Protein AF-U5D958-F1 (afdb_monomer_lite)

InterPro domains:
  IPR002483 PWI domain [PF01480] (138-206)

pLDDT: mean 71.8, std 17.92, range [29.59, 93.5]

Structure (mmCIF, N/CA/C/O backbone):
data_AF-U5D958-F1
#
_entry.id   AF-U5D958-F1
#
loop_
_atom_site.group_PDB
_atom_site.id
_atom_site.type_symbol
_atom_site.label_atom_id
_atom_site.label_alt_id
_atom_site.label_comp_id
_atom_site.label_asym_id
_atom_site.label_entity_id
_atom_site.label_seq_id
_atom_site.pdbx_PDB_ins_code
_atom_site.Cartn_x
_atom_site.Cartn_y
_atom_site.Cartn_z
_atom_site.occupancy
_atom_site.B_iso_or_equiv
_atom_site.auth_seq_id
_atom_site.auth_comp_id
_atom_site.auth_asym_id
_atom_site.auth_atom_id
_atom_site.pdbx_PDB_model_num
ATOM 1 N N . MET A 1 1 ? 22.089 -35.501 0.372 1.00 55.19 1 MET A N 1
ATOM 2 C CA . MET A 1 1 ? 21.732 -34.348 1.233 1.00 55.19 1 MET A CA 1
ATOM 3 C C . MET A 1 1 ? 22.463 -34.524 2.556 1.00 55.19 1 MET A C 1
ATOM 5 O O . MET A 1 1 ? 22.364 -35.609 3.114 1.00 55.19 1 MET A O 1
ATOM 9 N N . ARG A 1 2 ? 23.263 -33.552 3.017 1.00 60.12 2 ARG A N 1
ATOM 10 C CA . ARG A 1 2 ? 23.948 -33.667 4.319 1.00 60.12 2 ARG A CA 1
ATOM 11 C C . ARG A 1 2 ? 22.896 -33.524 5.425 1.00 60.12 2 ARG A C 1
ATOM 13 O O . ARG A 1 2 ? 22.215 -32.507 5.450 1.00 60.12 2 ARG A O 1
ATOM 20 N N . ARG A 1 3 ? 22.740 -34.529 6.294 1.00 68.50 3 ARG A N 1
ATOM 21 C CA . ARG A 1 3 ? 21.790 -34.518 7.426 1.00 68.50 3 ARG A CA 1
ATOM 22 C C . ARG A 1 3 ? 22.422 -33.911 8.681 1.00 68.50 3 ARG A C 1
ATOM 24 O O . ARG A 1 3 ? 22.132 -34.349 9.781 1.00 68.50 3 ARG A O 1
ATOM 31 N N . ASN A 1 4 ? 23.309 -32.933 8.528 1.00 78.31 4 ASN A N 1
ATOM 32 C CA . ASN A 1 4 ? 24.026 -32.347 9.655 1.00 78.31 4 ASN A CA 1
ATOM 33 C C . ASN A 1 4 ? 23.697 -30.865 9.730 1.00 78.31 4 ASN A C 1
ATOM 35 O O . ASN A 1 4 ? 23.718 -30.174 8.708 1.00 78.31 4 ASN A O 1
ATOM 39 N N . CYS A 1 5 ? 23.421 -30.380 10.938 1.00 69.50 5 CYS A N 1
ATOM 40 C CA . CYS A 1 5 ? 23.204 -28.963 11.181 1.00 69.50 5 CYS A CA 1
ATOM 41 C C . CYS A 1 5 ? 24.460 -28.171 10.768 1.00 69.50 5 CYS A C 1
ATOM 43 O O . CYS A 1 5 ? 25.550 -28.469 11.258 1.00 69.50 5 CYS A O 1
ATOM 45 N N . PRO A 1 6 ? 24.361 -27.150 9.900 1.00 66.62 6 PRO A N 1
ATOM 46 C CA . PRO A 1 6 ? 25.530 -26.378 9.478 1.00 66.62 6 PRO A CA 1
ATOM 47 C C . PRO A 1 6 ? 26.142 -25.542 10.614 1.00 66.62 6 PRO A C 1
ATOM 49 O O . PRO A 1 6 ? 27.291 -25.129 10.497 1.00 66.62 6 PRO A O 1
ATOM 52 N N . LEU A 1 7 ? 25.401 -25.315 11.705 1.00 71.56 7 LEU A N 1
ATOM 53 C CA . LEU A 1 7 ? 25.840 -24.509 12.846 1.00 71.56 7 LEU A CA 1
ATOM 54 C C . LEU A 1 7 ? 26.551 -25.346 13.918 1.00 71.56 7 LEU A C 1
ATOM 56 O O . LEU A 1 7 ? 27.634 -24.981 14.359 1.00 71.56 7 LEU A O 1
ATOM 60 N N . CYS A 1 8 ? 25.976 -26.485 14.316 1.00 79.62 8 CYS A N 1
ATOM 61 C CA . CYS A 1 8 ? 26.509 -27.314 15.408 1.00 79.62 8 CYS A CA 1
ATOM 62 C C . CYS A 1 8 ? 26.963 -28.716 14.977 1.00 79.62 8 CYS A C 1
ATOM 64 O O . CYS A 1 8 ? 27.416 -29.496 15.808 1.00 79.62 8 CYS A O 1
ATOM 66 N N . LYS A 1 9 ? 26.859 -29.047 13.683 1.00 74.50 9 LYS A N 1
ATOM 67 C CA . LYS A 1 9 ? 27.240 -30.338 13.075 1.00 74.50 9 LYS A CA 1
ATOM 68 C C . LYS A 1 9 ? 26.487 -31.566 13.598 1.00 74.50 9 LYS A C 1
ATOM 70 O O . LYS A 1 9 ? 26.783 -32.668 13.134 1.00 74.50 9 LYS A O 1
ATOM 75 N N . SER A 1 10 ? 25.508 -31.389 14.489 1.00 74.81 10 SER A N 1
ATOM 76 C CA . SER A 1 10 ? 24.675 -32.474 15.009 1.00 74.81 10 SER A CA 1
ATOM 77 C C . SER A 1 10 ? 23.867 -33.146 13.901 1.00 74.81 10 SER A C 1
ATOM 79 O O . SER A 1 10 ? 23.509 -32.516 12.899 1.00 74.81 10 SER A O 1
ATOM 81 N N . GLU A 1 11 ? 23.591 -34.436 14.082 1.00 73.56 11 GLU A N 1
ATOM 82 C CA . GLU A 1 11 ? 22.755 -35.201 13.165 1.00 73.56 11 GLU A CA 1
ATOM 83 C C . GLU A 1 11 ? 21.291 -34.770 13.275 1.00 73.56 11 GLU A C 1
ATOM 85 O O . GLU A 1 11 ? 20.683 -34.766 14.346 1.00 73.56 11 GLU A O 1
ATOM 90 N N . PHE A 1 12 ? 20.724 -34.416 12.132 1.00 77.06 12 PHE A N 1
ATOM 91 C CA . PHE A 1 12 ? 19.333 -34.060 11.957 1.00 77.06 12 PHE A CA 1
ATOM 92 C C . PHE A 1 12 ? 18.507 -35.339 11.789 1.00 77.06 12 PHE A C 1
ATOM 94 O O . PHE A 1 12 ? 18.609 -36.029 10.769 1.00 77.06 12 PHE A O 1
ATOM 101 N N . LYS A 1 13 ? 17.709 -35.666 12.810 1.00 71.44 13 LYS A N 1
ATOM 102 C CA . LYS A 1 13 ? 16.937 -36.917 12.889 1.00 71.44 13 LYS A CA 1
ATOM 103 C C . LYS A 1 13 ? 15.515 -36.804 12.329 1.00 71.44 13 LYS A C 1
ATOM 105 O O . LYS A 1 13 ? 14.946 -37.818 11.935 1.00 71.44 13 LYS A O 1
ATOM 110 N N . GLY A 1 14 ? 14.961 -35.599 12.239 1.00 76.25 14 GLY A N 1
ATOM 111 C CA . GLY A 1 14 ? 13.572 -35.372 11.843 1.00 76.25 14 GLY A CA 1
ATOM 112 C C . GLY A 1 14 ? 13.149 -33.918 12.029 1.00 76.25 14 GLY A C 1
ATOM 113 O O . GLY A 1 14 ? 13.968 -33.076 12.402 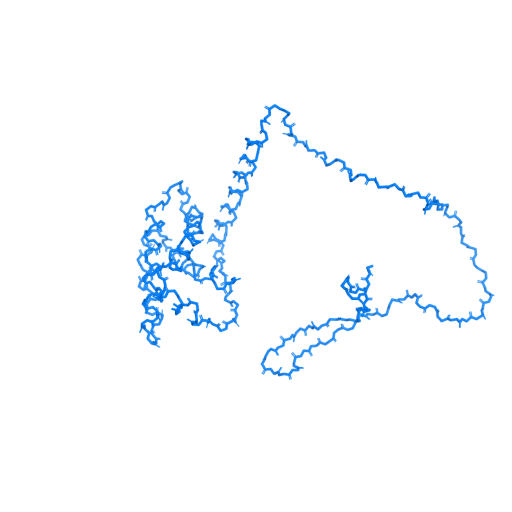1.00 76.25 14 GLY A O 1
ATOM 114 N N . TRP A 1 15 ? 11.877 -33.627 11.769 1.00 75.81 15 TRP A N 1
ATOM 115 C CA . TRP A 1 15 ? 11.271 -32.316 12.009 1.00 75.81 15 TRP A CA 1
ATOM 116 C C . TRP A 1 15 ? 9.934 -32.448 12.737 1.00 75.81 15 TRP A C 1
ATOM 118 O O . TRP A 1 15 ? 9.242 -33.459 12.633 1.00 75.81 15 TRP A O 1
ATOM 128 N N . PHE A 1 16 ? 9.547 -31.380 13.432 1.00 79.88 16 PHE A N 1
ATOM 129 C CA . PHE A 1 16 ? 8.204 -31.236 13.980 1.00 79.88 16 PHE A CA 1
ATOM 130 C C . PHE A 1 16 ? 7.273 -30.635 12.919 1.00 79.88 16 PHE A C 1
ATOM 132 O O . PHE A 1 16 ? 7.624 -29.657 12.256 1.00 79.88 16 PHE A O 1
ATOM 139 N N . CYS A 1 17 ? 6.085 -31.206 12.753 1.00 69.62 17 CYS A N 1
ATOM 140 C CA . CYS A 1 17 ? 5.039 -30.740 11.851 1.00 69.62 17 CYS A CA 1
ATOM 141 C C . CYS A 1 17 ? 3.695 -30.622 12.592 1.00 69.62 17 CYS A C 1
ATOM 143 O O . CYS A 1 17 ? 3.517 -31.142 13.692 1.00 69.62 17 CYS A O 1
ATOM 145 N N . ASN A 1 18 ? 2.734 -29.915 11.985 1.00 70.00 18 ASN A N 1
ATOM 146 C CA . ASN A 1 18 ? 1.365 -29.777 12.507 1.00 70.00 18 ASN A CA 1
ATOM 147 C C . ASN A 1 18 ? 1.304 -29.252 13.958 1.00 70.00 18 ASN A C 1
ATOM 149 O O . ASN A 1 18 ? 0.571 -29.779 14.789 1.00 70.00 18 ASN A O 1
ATOM 153 N N . ILE A 1 19 ? 2.111 -28.230 14.262 1.00 77.62 19 ILE A N 1
ATOM 154 C CA . ILE A 1 19 ? 2.175 -27.619 15.594 1.00 77.62 19 ILE A CA 1
ATOM 155 C C . ILE A 1 19 ? 0.894 -26.811 15.823 1.00 77.62 19 ILE A C 1
ATOM 157 O O . ILE A 1 19 ? 0.682 -25.777 15.186 1.00 77.62 19 ILE A O 1
ATOM 161 N N . ARG A 1 20 ? 0.046 -27.273 16.741 1.00 71.56 20 ARG A N 1
ATOM 162 C CA . ARG A 1 20 ? -1.158 -26.568 17.184 1.00 71.56 20 ARG A CA 1
ATOM 163 C C . ARG A 1 20 ? -0.865 -25.862 18.499 1.00 71.56 20 ARG A C 1
ATOM 165 O O . ARG A 1 20 ? -0.561 -26.474 19.513 1.00 71.56 20 ARG A O 1
ATOM 172 N N . THR A 1 21 ? -0.980 -24.542 18.493 1.00 63.44 21 THR A N 1
ATOM 173 C CA . THR A 1 21 ? -0.667 -23.686 19.650 1.00 63.44 21 THR A CA 1
ATOM 174 C C . THR A 1 21 ? -1.735 -23.706 20.746 1.00 63.44 21 THR A C 1
ATOM 176 O O . THR A 1 21 ? -1.539 -23.106 21.798 1.00 63.44 21 THR A O 1
ATOM 179 N N . SER A 1 22 ? -2.862 -24.389 20.528 1.00 64.31 22 SER A N 1
ATOM 180 C CA . SER A 1 22 ? -3.986 -24.457 21.467 1.00 64.31 22 SER A CA 1
ATOM 181 C C . SER A 1 22 ? -3.760 -25.409 22.647 1.00 64.31 22 SER A C 1
ATOM 183 O O . SER A 1 22 ? -4.460 -25.294 23.653 1.00 64.31 22 SER A O 1
ATOM 185 N N . ARG A 1 23 ? -2.791 -26.332 22.564 1.00 58.00 23 ARG A N 1
ATOM 186 C CA . ARG A 1 23 ? -2.365 -27.200 23.673 1.00 58.00 23 ARG A CA 1
ATOM 187 C C . ARG A 1 23 ? -0.848 -27.357 23.665 1.00 58.00 23 ARG A C 1
ATOM 189 O O . ARG A 1 23 ? -0.247 -27.612 22.626 1.00 58.00 23 ARG A O 1
ATOM 196 N N . VAL A 1 24 ? -0.225 -27.236 24.837 1.00 59.16 24 VAL A N 1
ATOM 197 C CA . VAL A 1 24 ? 1.208 -27.516 25.004 1.00 59.16 24 VAL A CA 1
ATOM 198 C C . VAL A 1 24 ? 1.452 -28.985 24.655 1.00 59.16 24 VAL A C 1
ATOM 200 O O . VAL A 1 24 ? 0.871 -29.869 25.278 1.00 59.16 24 VAL A O 1
ATOM 203 N N . GLY A 1 25 ? 2.286 -29.235 23.645 1.00 62.75 25 GLY A N 1
ATOM 204 C CA . GLY A 1 25 ? 2.630 -30.588 23.197 1.00 62.75 25 GLY A CA 1
ATOM 205 C C . GLY A 1 25 ? 1.804 -31.141 22.032 1.00 62.75 25 GLY A C 1
ATOM 206 O O . GLY A 1 25 ? 2.028 -32.284 21.651 1.00 62.75 25 GLY A O 1
ATOM 207 N N . ASP A 1 26 ? 0.889 -30.367 21.436 1.00 72.44 26 ASP A N 1
ATOM 208 C CA . ASP A 1 26 ? 0.154 -30.796 20.235 1.00 72.44 26 ASP A CA 1
ATOM 209 C C . ASP A 1 26 ? 0.995 -30.540 18.971 1.00 72.44 26 ASP A C 1
ATOM 211 O O . ASP A 1 26 ? 0.819 -29.561 18.243 1.00 72.44 26 ASP A O 1
ATOM 215 N N . TYR A 1 27 ? 1.994 -31.397 18.763 1.00 75.31 27 TYR A N 1
ATOM 216 C CA . TYR A 1 27 ? 2.827 -31.445 17.564 1.00 75.31 27 TYR A CA 1
ATOM 217 C C . TYR A 1 27 ? 3.000 -32.894 17.106 1.00 75.31 27 TYR A C 1
ATOM 219 O O . TYR A 1 27 ? 2.909 -33.834 17.896 1.00 75.31 27 TYR A O 1
ATOM 227 N N . ARG A 1 28 ? 3.272 -33.089 15.815 1.00 70.25 28 ARG A N 1
ATOM 228 C CA . ARG A 1 28 ? 3.700 -34.381 15.272 1.00 70.25 28 ARG A CA 1
ATOM 229 C C . ARG A 1 28 ? 5.192 -34.343 14.997 1.00 70.25 28 ARG A C 1
ATOM 231 O O . ARG A 1 28 ? 5.698 -33.352 14.484 1.00 70.25 28 ARG A O 1
ATOM 238 N N . GLU A 1 29 ? 5.892 -35.413 15.337 1.00 77.38 29 GLU A N 1
ATOM 239 C CA . GLU A 1 29 ? 7.302 -35.581 15.001 1.00 77.38 29 GLU A CA 1
ATOM 240 C C . GLU A 1 29 ? 7.421 -36.563 13.834 1.00 77.38 29 GLU A C 1
ATOM 242 O O . GLU A 1 29 ? 6.908 -37.681 13.892 1.00 77.38 29 GLU A O 1
ATOM 247 N N . GLU A 1 30 ? 8.067 -36.130 12.754 1.00 74.50 30 GLU A N 1
ATOM 248 C CA . GLU A 1 30 ? 8.366 -36.971 11.601 1.00 74.50 30 GLU A CA 1
ATOM 249 C C . GLU A 1 30 ? 9.865 -37.253 11.558 1.00 74.50 30 GLU A C 1
ATOM 251 O O . GLU A 1 30 ? 10.693 -36.359 11.353 1.00 74.50 30 GLU A O 1
ATOM 256 N N . PHE A 1 31 ? 10.215 -38.524 11.749 1.00 75.12 31 PHE A N 1
ATOM 257 C CA . PHE A 1 31 ? 11.592 -38.987 11.671 1.00 75.12 31 PHE A CA 1
ATOM 258 C C . PHE A 1 31 ? 11.988 -39.291 10.230 1.00 75.12 31 PHE A C 1
ATOM 260 O O . PHE A 1 31 ? 11.237 -39.875 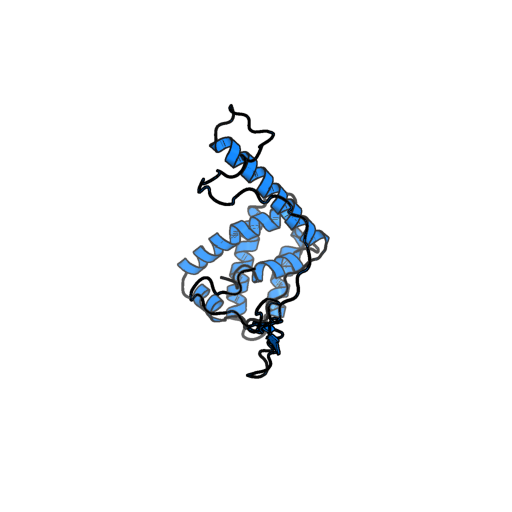9.446 1.00 75.12 31 PHE A O 1
ATOM 267 N N . LEU A 1 32 ? 13.221 -38.933 9.888 1.00 70.62 32 LEU A N 1
ATOM 268 C CA . LEU A 1 32 ? 13.811 -39.300 8.614 1.00 70.62 32 LEU A CA 1
ATOM 269 C C . LEU A 1 32 ? 14.057 -40.808 8.561 1.00 70.62 32 LEU A C 1
ATOM 271 O O . LEU A 1 32 ? 14.703 -41.368 9.445 1.00 70.62 32 LEU A O 1
ATOM 275 N N . LEU A 1 33 ? 13.650 -41.448 7.460 1.00 68.00 33 LEU A N 1
ATOM 276 C CA . LEU A 1 33 ? 14.014 -42.840 7.193 1.00 68.00 33 LEU A CA 1
ATOM 277 C C . LEU A 1 33 ? 15.543 -43.012 7.265 1.00 68.00 33 LEU A C 1
ATOM 279 O O . LEU A 1 33 ? 16.273 -42.159 6.728 1.00 68.00 33 LEU A O 1
ATOM 283 N N . PRO A 1 34 ? 16.053 -44.090 7.889 1.00 61.62 34 PRO A N 1
ATOM 284 C CA . PRO A 1 34 ? 17.481 -44.376 7.927 1.00 61.62 34 PRO A CA 1
ATOM 285 C C . PRO A 1 34 ? 18.074 -44.341 6.517 1.00 61.62 34 PRO A C 1
ATOM 287 O O . PRO A 1 34 ? 17.490 -44.864 5.565 1.00 61.62 34 PRO A O 1
ATOM 290 N N . LEU A 1 35 ? 19.231 -43.694 6.359 1.00 58.66 35 LEU A N 1
ATOM 291 C CA . LEU A 1 35 ? 19.995 -43.803 5.118 1.00 58.66 35 LEU A CA 1
ATOM 292 C C . LEU A 1 35 ? 20.380 -45.278 4.954 1.00 58.66 35 LEU A C 1
ATOM 294 O O . LEU A 1 35 ? 21.223 -45.775 5.697 1.00 58.66 35 LEU A O 1
ATOM 298 N N . LYS A 1 36 ? 19.764 -45.985 3.995 1.00 53.25 36 LYS A N 1
ATOM 299 C CA . LYS A 1 36 ? 20.250 -47.299 3.549 1.00 53.25 36 LYS A CA 1
ATOM 300 C C . LYS A 1 36 ? 21.713 -47.126 3.134 1.00 53.25 36 LYS A C 1
ATOM 302 O O . LYS A 1 36 ? 21.993 -46.492 2.119 1.00 53.25 36 LYS A O 1
ATOM 307 N N . GLY A 1 37 ? 22.629 -47.620 3.961 1.00 49.81 37 GLY A N 1
ATOM 308 C CA . GLY A 1 37 ? 24.065 -47.420 3.778 1.00 49.81 37 GLY A CA 1
ATOM 309 C C . GLY A 1 37 ? 24.929 -47.677 5.013 1.00 49.81 37 GLY A C 1
ATOM 310 O O . GLY A 1 37 ? 26.132 -47.855 4.848 1.00 49.81 37 GLY A O 1
ATOM 311 N N . ALA A 1 38 ? 24.359 -47.763 6.218 1.00 41.69 38 ALA A N 1
ATOM 312 C CA . ALA A 1 38 ? 25.072 -48.338 7.358 1.00 41.69 38 ALA A CA 1
ATOM 313 C C . ALA A 1 38 ? 25.088 -49.864 7.191 1.00 41.69 38 ALA A C 1
ATOM 315 O O . ALA A 1 38 ? 24.154 -50.553 7.588 1.00 41.69 38 ALA A O 1
ATOM 316 N N . LYS A 1 39 ? 26.103 -50.375 6.487 1.00 36.66 39 LYS A N 1
ATOM 317 C CA . LYS A 1 39 ? 26.377 -51.809 6.454 1.00 36.66 39 LYS A CA 1
ATOM 318 C C . LYS A 1 39 ? 26.896 -52.210 7.830 1.00 36.66 39 LYS A C 1
ATOM 320 O O . LYS A 1 39 ? 27.959 -51.752 8.242 1.00 36.66 39 LYS A O 1
ATOM 325 N N . GLU A 1 40 ? 26.119 -53.040 8.510 1.00 35.25 40 GLU A N 1
ATOM 326 C CA . GLU A 1 40 ? 26.610 -53.913 9.566 1.00 35.25 40 GLU A CA 1
ATOM 327 C C . GLU A 1 40 ? 27.791 -54.730 9.028 1.00 35.25 40 GLU A C 1
ATOM 329 O O . GLU A 1 40 ? 27.815 -55.149 7.866 1.00 35.25 40 GLU A O 1
ATOM 334 N N . HIS A 1 41 ? 28.805 -54.885 9.873 1.00 39.75 41 HIS A N 1
ATOM 335 C CA . HIS A 1 41 ? 29.894 -55.816 9.647 1.00 39.75 41 HIS A CA 1
ATOM 336 C C . HIS A 1 41 ? 29.320 -57.230 9.604 1.00 39.75 41 HIS A C 1
ATOM 338 O O . HIS A 1 41 ? 28.862 -57.720 10.631 1.00 39.75 41 HIS A O 1
ATOM 344 N N . ASP A 1 42 ? 29.403 -57.893 8.453 1.00 31.81 42 ASP A N 1
ATOM 345 C CA . ASP A 1 42 ? 29.328 -59.347 8.414 1.00 31.81 42 ASP A CA 1
ATOM 346 C C . ASP A 1 42 ? 30.274 -59.925 7.355 1.00 31.81 42 ASP A C 1
ATOM 348 O O . ASP A 1 42 ? 30.462 -59.376 6.262 1.00 31.81 42 ASP A O 1
ATOM 352 N N . HIS A 1 43 ? 30.953 -60.998 7.743 1.00 38.97 43 HIS A N 1
ATOM 353 C CA . HIS A 1 43 ? 31.983 -61.694 6.989 1.00 38.97 43 HIS A CA 1
ATOM 354 C C . HIS A 1 43 ? 31.324 -62.690 6.032 1.00 38.97 43 HIS A C 1
ATOM 356 O O . HIS A 1 43 ? 30.944 -63.785 6.426 1.00 38.97 43 HIS A O 1
ATOM 362 N N . GLY A 1 44 ? 31.211 -62.330 4.752 1.00 32.84 44 GLY A N 1
ATOM 363 C CA . GLY A 1 44 ? 30.578 -63.196 3.758 1.00 32.84 44 GLY A CA 1
ATOM 364 C C . GLY A 1 44 ? 31.136 -62.974 2.363 1.00 32.84 44 GLY A C 1
ATOM 365 O O . GLY A 1 44 ? 30.824 -61.999 1.686 1.00 32.84 44 GLY A O 1
ATOM 366 N N . HIS A 1 45 ? 31.992 -63.894 1.949 1.00 39.12 45 HIS A N 1
ATOM 367 C CA . HIS A 1 45 ? 32.749 -63.898 0.710 1.00 39.12 45 HIS A CA 1
ATOM 368 C C . HIS A 1 45 ? 31.861 -64.322 -0.473 1.00 39.12 45 HIS A C 1
ATOM 370 O O . HIS A 1 45 ? 31.769 -65.510 -0.747 1.00 39.12 45 HIS A O 1
ATOM 376 N N . HIS A 1 46 ? 31.244 -63.396 -1.220 1.00 34.88 46 HIS A N 1
ATOM 377 C CA . HIS A 1 46 ? 30.655 -63.730 -2.527 1.00 34.88 46 HIS A CA 1
ATOM 378 C C . HIS A 1 46 ? 30.910 -62.657 -3.593 1.00 34.88 46 HIS A C 1
ATOM 380 O O . HIS A 1 46 ? 30.428 -61.526 -3.548 1.00 34.88 46 HIS A O 1
ATOM 386 N N . GLN A 1 47 ? 31.714 -63.084 -4.560 1.00 35.34 47 GLN A N 1
ATOM 387 C CA . GLN A 1 47 ? 32.184 -62.406 -5.753 1.00 35.34 47 GLN A CA 1
ATOM 388 C C . GLN A 1 47 ? 31.042 -62.228 -6.762 1.00 35.34 47 GLN A C 1
ATOM 390 O O . GLN A 1 47 ? 30.484 -63.208 -7.242 1.00 35.34 47 GLN A O 1
ATOM 395 N N . TRP A 1 48 ? 30.744 -60.981 -7.128 1.00 29.59 48 TRP A N 1
ATOM 396 C CA . TRP A 1 48 ? 29.949 -60.662 -8.313 1.00 29.59 48 TRP A CA 1
ATOM 397 C C . TRP A 1 48 ? 30.687 -59.606 -9.129 1.00 29.59 48 TRP A C 1
ATOM 399 O O . TRP A 1 48 ? 30.914 -58.476 -8.694 1.00 29.59 48 TRP A O 1
ATOM 409 N N . VAL A 1 49 ? 31.115 -60.035 -10.312 1.00 39.03 49 VAL A N 1
ATOM 410 C CA . VAL A 1 49 ? 31.815 -59.246 -11.321 1.00 39.03 49 VAL A CA 1
ATOM 411 C C . VAL A 1 49 ? 30.939 -58.056 -11.711 1.00 39.03 49 VAL A C 1
ATOM 413 O O . VAL A 1 49 ? 29.855 -58.233 -12.256 1.00 39.03 49 VAL A O 1
ATOM 416 N N . THR A 1 50 ? 31.407 -56.836 -11.445 1.00 37.03 50 THR A N 1
ATOM 417 C CA . THR A 1 50 ? 30.790 -55.614 -11.975 1.00 37.03 50 THR A CA 1
ATOM 418 C C . THR A 1 50 ? 31.770 -54.962 -12.936 1.00 37.03 50 THR A C 1
ATOM 420 O O . THR A 1 50 ? 32.895 -54.633 -12.561 1.00 37.03 50 THR A O 1
ATOM 423 N N . MET A 1 51 ? 31.332 -54.808 -14.187 1.00 31.62 51 MET A N 1
ATOM 424 C CA . MET A 1 51 ? 32.072 -54.137 -15.250 1.00 31.62 51 MET A CA 1
ATOM 425 C C . MET A 1 51 ? 32.566 -52.759 -14.803 1.00 31.62 51 MET A C 1
ATOM 427 O O . MET A 1 51 ? 31.799 -51.900 -14.363 1.00 31.62 51 MET A O 1
ATOM 431 N N . VAL A 1 52 ? 33.871 -52.566 -14.960 1.00 35.28 52 VAL A N 1
ATOM 432 C CA . VAL A 1 52 ? 34.594 -51.324 -14.710 1.00 35.28 52 VAL A CA 1
ATOM 433 C C . VAL A 1 52 ? 34.091 -50.252 -15.676 1.00 35.28 52 VAL A C 1
ATOM 435 O O . VAL A 1 52 ? 34.489 -50.198 -16.836 1.00 35.28 52 VAL A O 1
ATOM 438 N N . ARG A 1 53 ? 33.228 -49.354 -15.195 1.00 36.38 53 ARG A N 1
ATOM 439 C CA . ARG A 1 53 ? 33.059 -48.038 -15.815 1.00 36.38 53 ARG A CA 1
ATOM 440 C C . ARG A 1 53 ? 34.163 -47.161 -15.241 1.00 36.38 53 ARG A C 1
ATOM 442 O O . ARG A 1 53 ? 34.113 -46.819 -14.062 1.00 36.38 53 ARG A O 1
ATOM 449 N N . ALA A 1 54 ? 35.178 -46.866 -16.050 1.00 40.41 54 ALA A N 1
ATOM 450 C CA . ALA A 1 54 ? 36.300 -46.019 -15.665 1.00 40.41 54 ALA A CA 1
ATOM 451 C C . ALA A 1 54 ? 35.790 -44.719 -15.015 1.00 40.41 54 ALA A C 1
ATOM 453 O O . ALA A 1 54 ? 35.169 -43.880 -15.670 1.00 40.41 54 ALA A O 1
ATOM 454 N N . GLN A 1 55 ? 36.020 -44.573 -13.710 1.00 40.28 55 GLN A N 1
ATOM 455 C CA . GLN A 1 55 ? 35.894 -43.291 -13.034 1.00 40.28 55 GLN A CA 1
ATOM 456 C C . GLN A 1 55 ? 37.134 -42.460 -13.381 1.00 40.28 55 GLN A C 1
ATOM 458 O O . GLN A 1 55 ? 38.248 -42.928 -13.138 1.00 40.28 55 GLN A O 1
ATOM 463 N N . PRO A 1 56 ? 36.998 -41.231 -13.904 1.00 38.44 56 PRO A N 1
ATOM 464 C CA . PRO A 1 56 ? 38.116 -40.310 -13.888 1.00 38.44 56 PRO A CA 1
ATOM 465 C C . PRO A 1 56 ? 38.361 -39.899 -12.434 1.00 38.44 56 PRO A C 1
ATOM 467 O O . PRO A 1 56 ? 37.449 -39.459 -11.731 1.00 38.44 56 PRO A O 1
ATOM 470 N N . ALA A 1 57 ? 39.601 -40.093 -11.992 1.00 38.41 57 ALA A N 1
ATOM 471 C CA . ALA A 1 57 ? 40.094 -39.766 -10.665 1.00 38.41 57 ALA A CA 1
ATOM 472 C C . ALA A 1 57 ? 39.648 -38.361 -10.225 1.00 38.41 57 ALA A C 1
ATOM 474 O O . ALA A 1 57 ? 40.030 -37.349 -10.814 1.00 38.41 57 ALA A O 1
ATOM 475 N N . PHE A 1 58 ? 38.855 -38.292 -9.154 1.00 40.91 58 PHE A N 1
ATOM 476 C CA . PHE A 1 58 ? 38.471 -37.041 -8.506 1.00 40.91 58 PHE A CA 1
ATOM 477 C C . PHE A 1 58 ? 39.613 -36.562 -7.604 1.00 40.91 58 PHE A C 1
ATOM 479 O O . PHE A 1 58 ? 39.502 -36.548 -6.387 1.00 40.91 58 PHE A O 1
ATOM 486 N N . ASN A 1 59 ? 40.741 -36.202 -8.209 1.00 49.16 59 ASN A N 1
ATOM 487 C CA . ASN A 1 59 ? 41.845 -35.530 -7.537 1.00 49.16 59 ASN A CA 1
ATOM 488 C C . ASN A 1 59 ? 42.332 -34.400 -8.432 1.00 49.16 59 ASN A C 1
ATOM 490 O O . ASN A 1 59 ? 43.305 -34.547 -9.161 1.00 49.16 59 ASN A O 1
ATOM 494 N N . GLN A 1 60 ? 41.637 -33.264 -8.376 1.00 42.84 60 GLN A N 1
ATOM 495 C CA . GLN A 1 60 ? 42.220 -31.976 -8.732 1.00 42.84 60 GLN A CA 1
ATOM 496 C C . GLN A 1 60 ? 41.385 -30.844 -8.136 1.00 42.84 60 GLN A C 1
ATOM 498 O O . GLN A 1 60 ? 40.280 -30.521 -8.574 1.00 42.84 60 GLN A O 1
ATOM 503 N N . ARG A 1 61 ? 41.948 -30.256 -7.080 1.00 51.91 61 ARG A N 1
ATOM 504 C CA . ARG A 1 61 ? 41.555 -28.973 -6.510 1.00 51.91 61 ARG A CA 1
ATOM 505 C C . ARG A 1 61 ? 41.757 -27.896 -7.575 1.00 51.91 61 ARG A C 1
ATOM 507 O O . ARG A 1 61 ? 42.841 -27.345 -7.693 1.00 51.91 61 ARG A O 1
ATOM 514 N N . HIS A 1 62 ? 40.710 -27.574 -8.320 1.00 44.12 62 HIS A N 1
ATOM 515 C CA . HIS A 1 62 ? 40.632 -26.312 -9.040 1.00 44.12 62 HIS A CA 1
ATOM 516 C C . HIS A 1 62 ? 39.276 -25.688 -8.754 1.00 44.12 62 HIS A C 1
ATOM 518 O O . HIS A 1 62 ? 38.233 -26.242 -9.105 1.00 44.12 62 HIS A O 1
ATOM 524 N N . SER A 1 63 ? 39.308 -24.528 -8.105 1.00 53.50 63 SER A N 1
ATOM 525 C CA . SER A 1 63 ? 38.217 -23.564 -8.070 1.00 53.50 63 SER A CA 1
ATOM 526 C C . SER A 1 63 ? 37.843 -23.228 -9.513 1.00 53.50 63 SER A C 1
ATOM 528 O O . SER A 1 63 ? 38.416 -22.324 -10.114 1.00 53.50 63 SER A O 1
ATOM 530 N N . ARG A 1 64 ? 36.936 -24.001 -10.118 1.00 54.38 64 ARG A N 1
ATOM 531 C CA . ARG A 1 64 ? 36.364 -23.644 -11.415 1.00 54.38 64 ARG A CA 1
ATOM 532 C C . ARG A 1 64 ? 35.489 -22.413 -11.174 1.00 54.38 64 ARG A C 1
ATOM 534 O O . ARG A 1 64 ? 34.519 -22.534 -10.421 1.00 54.38 64 ARG A O 1
ATOM 541 N N . PRO A 1 65 ? 35.797 -21.239 -11.755 1.00 61.00 65 PRO A N 1
ATOM 542 C CA . PRO A 1 65 ? 34.849 -20.140 -11.735 1.00 61.00 65 PRO A CA 1
ATOM 543 C C . PRO A 1 65 ? 33.556 -20.633 -12.385 1.00 61.00 65 PRO A C 1
ATOM 545 O O . PRO A 1 65 ? 33.588 -21.370 -13.376 1.00 61.00 65 PRO A O 1
ATOM 548 N N . LEU A 1 66 ? 32.421 -20.280 -11.779 1.00 61.06 66 LEU A N 1
ATOM 549 C CA . LEU A 1 66 ? 31.104 -20.614 -12.313 1.00 61.06 66 LEU A CA 1
ATOM 550 C C . LEU A 1 66 ? 31.059 -20.243 -13.803 1.00 61.06 66 LEU A C 1
ATOM 552 O O . LEU A 1 66 ? 31.589 -19.187 -14.168 1.00 61.06 66 LEU A O 1
ATOM 556 N N . PRO A 1 67 ? 30.455 -21.085 -14.663 1.00 60.66 67 PRO A N 1
ATOM 557 C CA . PRO A 1 67 ? 30.381 -20.806 -16.087 1.00 60.66 67 PRO A CA 1
ATOM 558 C C . PRO A 1 67 ? 29.804 -19.409 -16.277 1.00 60.66 67 PRO A C 1
ATOM 560 O O . PRO A 1 67 ? 28.739 -19.084 -15.745 1.00 60.66 67 PRO A O 1
ATOM 563 N N . TRP A 1 68 ? 30.564 -18.574 -16.984 1.00 55.84 68 TRP A N 1
ATOM 564 C CA . TRP A 1 68 ? 30.228 -17.181 -17.223 1.00 55.84 68 TRP A CA 1
ATOM 565 C C . TRP A 1 68 ? 28.802 -17.126 -17.762 1.00 55.84 68 TRP A C 1
ATOM 567 O O . TRP A 1 68 ? 28.507 -17.670 -18.831 1.00 55.84 68 TRP A O 1
ATOM 577 N N . ARG A 1 69 ? 27.893 -16.540 -16.975 1.00 58.34 69 ARG A N 1
ATOM 578 C CA . ARG A 1 69 ? 26.478 -16.446 -17.328 1.00 58.34 69 ARG A CA 1
ATOM 579 C C . ARG A 1 69 ? 26.411 -15.653 -18.632 1.00 58.34 69 ARG A C 1
ATOM 581 O O . ARG A 1 69 ? 26.637 -14.441 -18.628 1.00 58.34 69 ARG A O 1
ATOM 588 N N . ARG A 1 70 ? 26.165 -16.340 -19.753 1.00 51.91 70 ARG A N 1
ATOM 589 C CA . ARG A 1 70 ? 25.998 -15.699 -21.059 1.00 51.91 70 ARG A CA 1
ATOM 590 C C . ARG A 1 70 ? 24.849 -14.714 -20.924 1.00 51.91 70 ARG A C 1
ATOM 592 O O . ARG A 1 70 ? 23.715 -15.089 -20.647 1.00 51.91 70 ARG A O 1
ATOM 599 N N . SER A 1 71 ? 25.187 -13.441 -21.014 1.00 58.81 71 SER A N 1
ATOM 600 C CA . SER A 1 71 ? 24.245 -12.346 -20.888 1.00 58.81 71 SER A CA 1
ATOM 601 C C . SER A 1 71 ? 24.004 -11.809 -22.285 1.00 58.81 71 SER A C 1
ATOM 603 O O . SER A 1 71 ? 24.804 -11.062 -22.841 1.00 58.81 71 SER A O 1
ATOM 605 N N . PHE A 1 72 ? 22.915 -12.269 -22.885 1.00 49.78 72 PHE A N 1
ATOM 606 C CA . PHE A 1 72 ? 22.442 -11.749 -24.156 1.00 49.78 72 PHE A CA 1
ATOM 607 C C . PHE A 1 72 ? 21.876 -10.341 -23.899 1.00 49.78 72 PHE A C 1
ATOM 609 O O . PHE A 1 72 ? 21.055 -10.170 -23.003 1.00 49.78 72 PHE A O 1
ATOM 616 N N . GLY A 1 73 ? 22.389 -9.326 -24.606 1.00 53.75 73 GLY A N 1
ATOM 617 C CA . GLY A 1 73 ? 21.938 -7.929 -24.485 1.00 53.75 73 GLY A CA 1
ATOM 618 C C . GLY A 1 73 ? 22.827 -6.977 -23.668 1.00 53.75 73 GLY A C 1
ATOM 619 O O . GLY A 1 73 ? 22.475 -5.810 -23.514 1.00 53.75 73 GLY A O 1
ATOM 620 N N . ARG A 1 74 ? 23.998 -7.407 -23.166 1.00 54.75 74 ARG A N 1
ATOM 621 C CA . ARG A 1 74 ? 24.953 -6.486 -22.514 1.00 54.75 74 ARG A CA 1
ATOM 622 C C . ARG A 1 74 ? 25.669 -5.616 -23.543 1.00 54.75 74 ARG A C 1
ATOM 624 O O . ARG A 1 74 ? 26.756 -5.952 -24.008 1.00 54.75 74 ARG A O 1
ATOM 631 N N . SER A 1 75 ? 25.074 -4.471 -23.869 1.00 54.53 75 SER A N 1
ATOM 632 C CA . SER A 1 75 ? 25.788 -3.421 -24.591 1.00 54.53 75 SER A CA 1
ATOM 633 C C . SER A 1 75 ? 26.927 -2.888 -23.717 1.00 54.53 75 SER A C 1
ATOM 635 O O . SER A 1 75 ? 26.710 -2.395 -22.606 1.00 54.53 75 SER A O 1
ATOM 637 N N . ARG A 1 76 ? 28.157 -3.003 -24.228 1.00 61.44 76 ARG A N 1
ATOM 638 C CA . ARG A 1 76 ? 29.388 -2.488 -23.601 1.00 61.44 76 ARG A CA 1
ATOM 639 C C 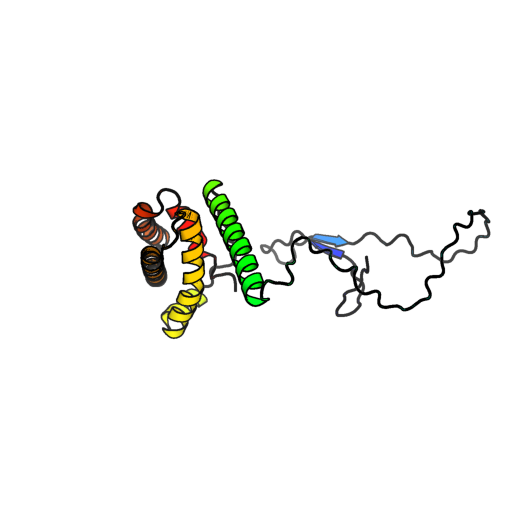. ARG A 1 76 ? 29.435 -0.955 -23.581 1.00 61.44 76 ARG A C 1
ATOM 641 O O . ARG A 1 76 ? 30.299 -0.388 -22.929 1.00 61.44 76 ARG A O 1
ATOM 648 N N . PHE A 1 77 ? 28.504 -0.322 -24.292 1.00 65.31 77 PHE A N 1
ATOM 649 C CA . PHE A 1 77 ? 28.441 1.115 -24.531 1.00 65.31 77 PHE A CA 1
ATOM 650 C C . PHE A 1 77 ? 27.456 1.846 -23.609 1.00 65.31 77 PHE A C 1
ATOM 652 O O . PHE A 1 77 ? 27.404 3.066 -23.643 1.00 65.31 77 PHE A O 1
ATOM 659 N N . VAL A 1 78 ? 26.682 1.125 -22.785 1.00 68.00 78 VAL A N 1
ATOM 660 C CA . VAL A 1 78 ? 25.767 1.742 -21.811 1.00 68.00 78 VAL A CA 1
ATOM 661 C C . VAL A 1 78 ? 26.479 1.862 -20.460 1.00 68.00 78 VAL A C 1
ATOM 663 O O . VAL A 1 78 ? 26.902 0.822 -19.926 1.00 68.00 78 VAL A O 1
ATOM 666 N N . PRO A 1 79 ? 26.596 3.079 -19.891 1.00 81.25 79 PRO A N 1
ATOM 667 C CA . PRO A 1 79 ? 27.132 3.299 -18.555 1.00 81.25 79 PRO A CA 1
ATOM 668 C C . PRO A 1 79 ? 26.479 2.371 -17.515 1.00 81.25 79 PRO A C 1
ATOM 670 O O . PRO A 1 79 ? 25.265 2.149 -17.564 1.00 81.25 79 PRO A O 1
ATOM 673 N N . PRO A 1 80 ? 27.237 1.835 -16.538 1.00 79.81 80 PRO A N 1
ATOM 674 C CA . PRO A 1 80 ? 26.688 0.948 -15.509 1.00 79.81 80 PRO A CA 1
ATOM 675 C C . PRO A 1 80 ? 25.464 1.520 -14.775 1.00 79.81 80 PRO A C 1
ATOM 677 O O . PRO A 1 80 ? 24.532 0.776 -14.478 1.00 79.81 80 PRO A O 1
ATOM 680 N N . ILE A 1 81 ? 25.438 2.837 -14.547 1.00 83.88 81 ILE A N 1
ATOM 681 C CA . ILE A 1 81 ? 24.346 3.530 -13.851 1.00 83.88 81 ILE A CA 1
ATOM 682 C C . ILE A 1 81 ? 23.039 3.546 -14.654 1.00 83.88 81 ILE A C 1
ATOM 684 O O . ILE A 1 81 ? 21.973 3.256 -14.116 1.00 83.88 81 ILE A O 1
ATOM 688 N N . GLU A 1 82 ? 23.110 3.795 -15.962 1.00 81.94 82 GLU A N 1
ATOM 689 C CA . GLU A 1 82 ? 21.939 3.769 -16.844 1.00 81.94 82 GLU A CA 1
ATOM 690 C C . GLU A 1 82 ? 21.385 2.354 -16.995 1.00 81.94 82 GLU A C 1
ATOM 692 O O . GLU A 1 82 ? 20.174 2.156 -17.084 1.00 81.94 82 GLU A O 1
ATOM 697 N N . ARG A 1 83 ? 22.266 1.350 -16.981 1.00 78.62 83 ARG A N 1
ATOM 698 C CA . ARG A 1 83 ? 21.858 -0.054 -16.988 1.00 78.62 83 ARG A CA 1
ATOM 699 C C . ARG A 1 83 ? 21.086 -0.411 -15.725 1.00 78.62 83 ARG A C 1
ATOM 701 O O . ARG A 1 83 ? 20.005 -0.979 -15.828 1.00 78.62 83 ARG A O 1
ATOM 708 N N . GLN A 1 84 ? 21.619 -0.052 -14.558 1.00 83.88 84 GLN A N 1
ATOM 709 C CA . GLN A 1 84 ? 20.950 -0.300 -13.285 1.00 83.88 84 GLN A CA 1
ATOM 710 C C . GLN A 1 84 ? 19.590 0.401 -13.231 1.00 83.88 84 GLN A C 1
ATOM 712 O O . GLN A 1 84 ? 18.619 -0.191 -12.768 1.00 83.88 84 GLN A O 1
ATOM 717 N N . ARG A 1 85 ? 19.502 1.626 -13.761 1.00 84.06 85 ARG A N 1
ATOM 718 C CA . ARG A 1 85 ? 18.240 2.360 -13.869 1.00 84.06 85 ARG A CA 1
ATOM 719 C C . ARG A 1 85 ? 17.222 1.623 -14.743 1.00 84.06 85 ARG A C 1
ATOM 721 O O . ARG A 1 85 ? 16.114 1.382 -14.282 1.00 84.06 85 ARG A O 1
ATOM 728 N N . ARG A 1 86 ? 17.602 1.194 -15.951 1.00 83.19 86 ARG A N 1
ATOM 729 C CA . ARG A 1 86 ? 16.709 0.431 -16.846 1.00 83.19 86 ARG A CA 1
ATOM 730 C C . ARG A 1 86 ? 16.264 -0.894 -16.232 1.00 83.19 86 ARG A C 1
ATOM 732 O O . ARG A 1 86 ? 15.103 -1.268 -16.338 1.00 83.19 86 ARG A O 1
ATOM 739 N N . GLU A 1 87 ? 17.178 -1.616 -15.589 1.00 86.94 87 GLU A N 1
ATOM 740 C CA . GLU A 1 87 ? 16.843 -2.861 -14.892 1.00 86.94 87 GLU A CA 1
ATOM 741 C C . GLU A 1 87 ? 15.860 -2.602 -13.741 1.00 86.94 87 GLU A C 1
ATOM 743 O O . GLU A 1 87 ? 14.890 -3.345 -13.591 1.00 86.94 87 GLU A O 1
ATOM 748 N N . ALA A 1 88 ? 16.060 -1.525 -12.975 1.00 87.25 88 ALA A N 1
ATOM 749 C CA . ALA A 1 88 ? 15.145 -1.114 -11.915 1.00 87.25 88 ALA A CA 1
ATOM 750 C C . ALA A 1 88 ? 13.762 -0.722 -12.459 1.00 87.25 88 ALA A C 1
ATOM 752 O O . ALA A 1 88 ? 12.761 -1.142 -11.886 1.00 87.25 88 ALA A O 1
ATOM 753 N N . GLU A 1 89 ? 13.697 0.006 -13.576 1.00 88.38 89 GLU A N 1
ATOM 754 C CA . GLU A 1 89 ? 12.445 0.376 -14.254 1.00 88.38 89 GLU A CA 1
ATOM 755 C C . GLU A 1 89 ? 11.667 -0.872 -14.705 1.00 88.38 89 GLU A C 1
ATOM 757 O O . GLU A 1 89 ? 10.488 -1.013 -14.387 1.00 88.38 89 GLU A O 1
ATOM 762 N N . VAL A 1 90 ? 12.337 -1.843 -15.338 1.00 89.44 90 VAL A N 1
ATOM 763 C CA . VAL A 1 90 ? 11.712 -3.114 -15.761 1.00 89.44 90 VAL A CA 1
ATOM 764 C C . VAL A 1 90 ? 11.203 -3.925 -14.565 1.00 89.44 90 VAL A C 1
ATOM 766 O O . VAL A 1 90 ? 10.143 -4.557 -14.630 1.00 89.44 90 VAL A O 1
ATOM 769 N N . ILE A 1 91 ? 11.955 -3.943 -13.460 1.00 89.25 91 ILE A N 1
ATOM 770 C CA . ILE A 1 91 ? 11.528 -4.613 -12.228 1.00 89.25 91 ILE A CA 1
ATOM 771 C C . ILE A 1 91 ? 10.316 -3.892 -11.629 1.00 89.25 91 ILE A C 1
ATOM 773 O O . ILE A 1 91 ? 9.349 -4.563 -11.273 1.00 89.25 91 ILE A O 1
ATOM 777 N N . ALA A 1 92 ? 10.340 -2.560 -11.550 1.00 88.38 92 ALA A N 1
ATOM 778 C CA . ALA A 1 92 ? 9.244 -1.756 -11.017 1.00 88.38 92 ALA A CA 1
ATOM 779 C C . ALA A 1 92 ? 7.954 -1.971 -11.818 1.00 88.38 92 ALA A C 1
ATOM 781 O O . ALA A 1 92 ? 6.916 -2.283 -11.237 1.00 88.38 92 ALA A O 1
ATOM 782 N N . GLU A 1 93 ? 8.036 -1.940 -13.148 1.00 90.38 93 GLU A N 1
ATOM 783 C CA . GLU A 1 93 ? 6.904 -2.209 -14.036 1.00 90.38 93 GLU A CA 1
ATOM 784 C C . GLU A 1 93 ? 6.342 -3.625 -13.830 1.00 90.38 93 GLU A C 1
ATOM 786 O O . GLU A 1 93 ? 5.130 -3.834 -13.751 1.00 90.38 93 GLU A O 1
ATOM 791 N N . ARG A 1 94 ? 7.219 -4.628 -13.685 1.00 92.50 94 ARG A N 1
ATOM 792 C CA . ARG A 1 94 ? 6.793 -6.004 -13.398 1.00 92.50 94 ARG A CA 1
ATOM 793 C C . ARG A 1 94 ? 6.098 -6.110 -12.041 1.00 92.50 94 ARG A C 1
ATOM 795 O O . ARG A 1 94 ? 5.114 -6.841 -11.934 1.00 92.50 94 ARG A O 1
ATOM 802 N N . VAL A 1 95 ? 6.601 -5.413 -11.024 1.00 91.44 95 VAL A N 1
ATOM 803 C CA . VAL A 1 95 ? 5.986 -5.370 -9.693 1.00 91.44 95 VAL A CA 1
ATOM 804 C C . VAL A 1 95 ? 4.606 -4.722 -9.766 1.00 91.44 95 VAL A C 1
ATOM 806 O O . VAL A 1 95 ? 3.664 -5.301 -9.231 1.00 91.44 95 VAL A O 1
ATOM 809 N N . LEU A 1 96 ? 4.463 -3.588 -10.457 1.00 91.25 96 LEU A N 1
ATOM 810 C CA . LEU A 1 96 ? 3.174 -2.916 -10.648 1.00 91.25 96 LEU A CA 1
ATOM 811 C C . LEU A 1 96 ? 2.170 -3.819 -11.367 1.00 91.25 96 LEU A C 1
ATOM 813 O O . LEU A 1 96 ? 1.063 -4.015 -10.876 1.00 91.25 96 LEU A O 1
ATOM 817 N N . ARG A 1 97 ? 2.583 -4.465 -12.464 1.00 93.19 97 ARG A N 1
ATOM 818 C CA . ARG A 1 97 ? 1.740 -5.423 -13.199 1.00 93.19 97 ARG A CA 1
ATOM 819 C C . ARG A 1 97 ? 1.295 -6.591 -12.319 1.00 93.19 97 ARG A C 1
ATOM 821 O O . ARG A 1 97 ? 0.137 -6.999 -12.355 1.00 93.19 97 ARG A O 1
ATOM 828 N N . TRP A 1 98 ? 2.208 -7.141 -11.520 1.00 93.44 98 TRP A N 1
ATOM 829 C CA . TRP A 1 98 ? 1.866 -8.209 -10.586 1.00 93.44 98 TRP A CA 1
ATOM 830 C C . TRP A 1 98 ? 0.885 -7.726 -9.512 1.00 93.44 98 TRP A C 1
ATOM 832 O O . TRP A 1 98 ? -0.092 -8.420 -9.239 1.00 93.44 98 TRP A O 1
ATOM 842 N N . ARG A 1 99 ? 1.087 -6.527 -8.952 1.00 91.88 99 ARG A N 1
ATOM 843 C CA . ARG A 1 99 ? 0.163 -5.921 -7.984 1.00 91.88 99 ARG A CA 1
ATOM 844 C C . ARG A 1 99 ? -1.221 -5.681 -8.580 1.00 91.88 99 ARG A C 1
ATOM 846 O O . ARG A 1 99 ? -2.196 -6.089 -7.960 1.00 91.88 99 ARG A O 1
ATOM 853 N N . ALA A 1 100 ? -1.318 -5.141 -9.792 1.00 91.94 100 ALA A N 1
ATOM 854 C CA . ALA A 1 100 ? -2.592 -4.974 -10.493 1.00 91.94 100 ALA A CA 1
ATOM 855 C C . ALA A 1 100 ? -3.356 -6.309 -10.600 1.00 91.94 100 ALA A C 1
ATOM 857 O O . ALA A 1 100 ? -4.536 -6.381 -10.257 1.00 91.94 100 ALA A O 1
ATOM 858 N N . SER A 1 101 ? -2.648 -7.402 -10.923 1.00 93.50 101 SER A N 1
ATOM 859 C CA . SER A 1 101 ? -3.254 -8.739 -11.012 1.00 93.50 101 SER A CA 1
ATOM 860 C C . SER A 1 101 ? -3.833 -9.263 -9.687 1.00 93.50 101 SER A C 1
ATOM 862 O O . SER A 1 101 ? -4.738 -10.095 -9.701 1.00 93.50 101 SER A O 1
ATOM 864 N N . ILE A 1 102 ? -3.342 -8.795 -8.532 1.00 90.75 102 ILE A N 1
ATOM 865 C CA . ILE A 1 102 ? -3.890 -9.155 -7.211 1.00 90.75 102 ILE A CA 1
ATOM 866 C C . ILE A 1 102 ? -5.280 -8.541 -7.045 1.00 90.75 102 ILE A C 1
ATOM 868 O O . ILE A 1 102 ? -6.213 -9.258 -6.678 1.00 90.75 102 ILE A O 1
ATOM 872 N N . TYR A 1 103 ? -5.424 -7.252 -7.367 1.00 90.56 103 TYR A N 1
ATOM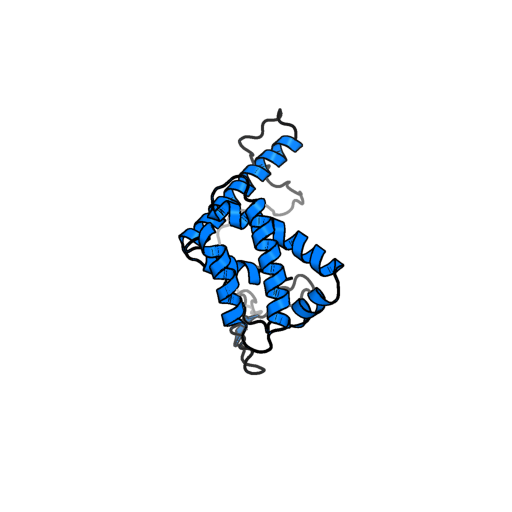 873 C CA . TYR A 1 103 ? -6.701 -6.541 -7.282 1.00 90.56 103 TYR A CA 1
ATOM 874 C C . TYR A 1 103 ? -7.711 -7.056 -8.310 1.00 90.56 103 TYR A C 1
ATOM 876 O O . TYR A 1 103 ? -8.876 -7.238 -7.972 1.00 90.56 103 TYR A O 1
ATOM 884 N N . GLU A 1 104 ? -7.270 -7.360 -9.534 1.00 91.12 104 GLU A N 1
ATOM 885 C CA . GLU A 1 104 ? -8.120 -7.968 -10.570 1.00 91.12 104 GLU A CA 1
ATOM 886 C C . GLU A 1 104 ? -8.662 -9.337 -10.150 1.00 91.12 104 GLU A C 1
ATOM 888 O O . GLU A 1 104 ? -9.826 -9.652 -10.377 1.00 91.12 104 GLU A O 1
ATOM 893 N N . ARG A 1 105 ? -7.826 -10.155 -9.501 1.00 90.88 105 ARG A N 1
ATOM 894 C CA . ARG A 1 105 ? -8.206 -11.493 -9.024 1.00 90.88 105 ARG A CA 1
ATOM 895 C C . ARG A 1 105 ? -8.924 -11.476 -7.677 1.00 90.88 105 ARG A C 1
ATOM 897 O O . ARG A 1 105 ? -9.280 -12.539 -7.173 1.00 90.88 105 ARG A O 1
ATOM 904 N N . GLY A 1 106 ? -9.088 -10.305 -7.068 1.00 87.44 106 GLY A N 1
ATOM 905 C CA . GLY A 1 106 ? -9.728 -10.156 -5.770 1.00 87.44 106 GLY A CA 1
ATOM 906 C C . GLY A 1 106 ? -8.981 -10.837 -4.615 1.00 87.44 106 GLY A C 1
ATOM 907 O O . GLY A 1 106 ? -9.602 -11.233 -3.627 1.00 87.44 106 GLY A O 1
ATOM 908 N N . LEU A 1 107 ? -7.663 -11.009 -4.733 1.00 86.56 107 LEU A N 1
ATOM 909 C CA . LEU A 1 107 ? -6.853 -11.683 -3.720 1.00 86.56 107 LEU A CA 1
ATOM 910 C C . LEU A 1 107 ? -6.626 -10.756 -2.520 1.00 86.56 107 LEU A C 1
ATOM 912 O O . LEU A 1 107 ? -6.286 -9.590 -2.688 1.00 86.56 107 LEU A O 1
ATOM 916 N N . ARG A 1 108 ? -6.791 -11.287 -1.304 1.00 84.44 108 ARG A N 1
ATOM 917 C CA . ARG A 1 108 ? -6.604 -10.547 -0.046 1.00 84.44 108 ARG A CA 1
ATOM 918 C C . ARG A 1 108 ? -5.558 -11.225 0.828 1.00 84.44 108 ARG A C 1
ATOM 920 O O . ARG A 1 108 ? -5.513 -12.453 0.909 1.00 84.44 108 ARG A O 1
ATOM 927 N N . ALA A 1 109 ? -4.764 -10.428 1.526 1.00 77.88 109 ALA A N 1
ATOM 928 C CA . ALA A 1 109 ? -3.856 -10.868 2.561 1.00 77.88 109 ALA A CA 1
ATOM 929 C C . ALA A 1 109 ? -4.651 -11.548 3.673 1.00 77.88 109 ALA A C 1
ATOM 931 O O . ALA A 1 109 ? -5.630 -11.011 4.203 1.00 77.88 109 ALA A O 1
ATOM 932 N N . VAL A 1 110 ? -4.213 -12.749 4.032 1.00 76.31 110 VAL A N 1
ATOM 933 C CA . VAL A 1 110 ? -4.752 -13.460 5.184 1.00 76.31 110 VAL A CA 1
ATOM 934 C C . VAL A 1 110 ? -4.106 -12.853 6.431 1.00 76.31 110 VAL A C 1
ATOM 936 O O . VAL A 1 110 ? -2.875 -12.817 6.507 1.00 76.31 110 VAL A O 1
ATOM 939 N N . PRO A 1 111 ? -4.896 -12.379 7.411 1.00 64.81 111 PRO A N 1
ATOM 940 C CA . PRO A 1 111 ? -4.351 -12.002 8.703 1.00 64.81 111 PRO A CA 1
ATOM 941 C C . PRO A 1 111 ? -3.647 -13.229 9.287 1.00 64.81 111 PRO A C 1
ATOM 943 O O . PRO A 1 111 ? -4.301 -14.234 9.567 1.00 64.81 111 PRO A O 1
ATOM 946 N N . LEU A 1 112 ? -2.329 -13.181 9.478 1.00 59.22 112 LEU A N 1
ATOM 947 C CA . LEU A 1 112 ? -1.693 -14.166 10.340 1.00 59.22 112 LEU A CA 1
ATOM 948 C C . LEU A 1 112 ? -2.228 -13.891 11.746 1.00 59.22 112 LEU A C 1
ATOM 950 O O . LEU A 1 112 ? -2.235 -12.742 12.191 1.00 59.22 112 LEU A O 1
ATOM 954 N N . CYS A 1 113 ? -2.745 -14.927 12.409 1.00 47.84 113 CYS A N 1
ATOM 955 C CA . CYS A 1 113 ? -3.329 -14.856 13.747 1.00 47.84 113 CYS A CA 1
ATOM 956 C C . CYS A 1 113 ? -2.253 -14.579 14.809 1.00 47.84 113 CYS A C 1
ATOM 958 O O . CYS A 1 113 ? -2.010 -15.393 15.695 1.00 47.84 113 CYS A O 1
ATOM 960 N N . PHE A 1 114 ? -1.585 -13.436 14.720 1.00 51.56 114 PHE A N 1
ATOM 961 C CA . PHE A 1 114 ? -0.853 -12.864 15.831 1.00 51.56 114 PHE A CA 1
ATOM 962 C C . PHE A 1 114 ? -1.827 -11.974 16.597 1.00 51.56 114 PHE A C 1
ATOM 964 O O . PHE A 1 114 ? -2.597 -11.243 15.963 1.00 51.56 114 PHE A O 1
ATOM 971 N N . PRO A 1 115 ? -1.833 -12.012 17.940 1.00 49.12 115 PRO A N 1
ATOM 972 C CA . PRO A 1 115 ? -2.543 -10.995 18.693 1.00 49.12 115 PRO A CA 1
ATOM 973 C C . PRO A 1 115 ? -2.017 -9.643 18.208 1.00 49.12 115 PRO A C 1
ATOM 975 O O . PRO A 1 115 ? -0.809 -9.394 18.273 1.00 49.12 115 PRO A O 1
ATOM 978 N N . SER A 1 116 ? -2.918 -8.823 17.649 1.00 51.97 116 SER A N 1
ATOM 979 C CA . SER A 1 116 ? -2.650 -7.419 17.337 1.00 51.97 116 SER A CA 1
ATOM 980 C C . SER A 1 116 ? -1.882 -6.860 18.521 1.00 51.97 116 SER A C 1
ATOM 982 O O . SER A 1 116 ? -2.364 -6.964 19.646 1.00 51.97 116 SER A O 1
ATOM 984 N N . LYS A 1 117 ? -0.648 -6.400 18.314 1.00 53.31 117 LYS A N 1
ATOM 985 C CA . LYS A 1 117 ? 0.141 -5.828 19.401 1.00 53.31 117 LYS A CA 1
ATOM 986 C C . LYS A 1 117 ? -0.389 -4.408 19.616 1.00 53.31 117 LYS A C 1
ATOM 988 O O . LYS A 1 117 ? 0.017 -3.527 18.854 1.00 53.31 117 LYS A O 1
ATOM 993 N N . PRO A 1 118 ? -1.226 -4.137 20.641 1.00 54.53 118 PRO A N 1
ATOM 994 C CA . PRO A 1 118 ? -1.663 -2.771 20.941 1.00 54.53 118 PRO A CA 1
ATOM 995 C C . PRO A 1 118 ? -0.466 -1.847 21.202 1.00 54.53 118 PRO A C 1
ATOM 997 O O . PRO A 1 118 ? -0.554 -0.644 20.999 1.00 54.53 118 PRO A O 1
ATOM 1000 N N . SER A 1 119 ? 0.693 -2.410 21.561 1.00 54.28 119 SER A N 1
ATOM 1001 C CA . SER A 1 119 ? 1.928 -1.670 21.803 1.00 54.28 119 SER A CA 1
ATOM 1002 C C . SER A 1 119 ? 2.486 -0.934 20.581 1.00 54.28 119 SER A C 1
ATOM 1004 O O . SER A 1 119 ? 3.152 0.078 20.768 1.00 54.28 119 SER A O 1
ATOM 1006 N N . LEU A 1 120 ? 2.235 -1.387 19.344 1.00 57.56 120 LEU A N 1
ATOM 1007 C CA . LEU A 1 120 ? 2.672 -0.656 18.143 1.00 57.56 120 LEU A CA 1
ATOM 1008 C C . LEU A 1 120 ? 1.801 0.582 17.902 1.00 57.56 120 LEU A C 1
ATOM 1010 O O . LEU A 1 120 ? 2.321 1.655 17.607 1.00 57.56 120 LEU A O 1
ATOM 1014 N N . GLN A 1 121 ? 0.488 0.439 18.091 1.00 60.31 121 GLN A N 1
ATOM 1015 C CA . GLN A 1 121 ? -0.466 1.541 17.978 1.00 60.31 121 GLN A CA 1
ATOM 1016 C C . GLN A 1 121 ? -0.276 2.548 19.129 1.00 60.31 121 GLN A C 1
ATOM 1018 O O . GLN A 1 121 ? -0.288 3.752 18.909 1.00 60.31 121 GLN A O 1
ATOM 1023 N N . GLN A 1 122 ? 0.009 2.076 20.343 1.00 59.91 122 GLN A N 1
ATOM 1024 C CA . GLN A 1 122 ? 0.241 2.937 21.505 1.00 59.91 122 GLN A CA 1
ATOM 1025 C C . GLN A 1 122 ? 1.546 3.749 21.385 1.00 59.91 122 GLN A C 1
ATOM 1027 O O . GLN A 1 122 ? 1.542 4.957 21.604 1.00 59.91 122 GLN A O 1
ATOM 1032 N N . LYS A 1 123 ? 2.644 3.128 20.922 1.00 59.69 123 LYS A N 1
ATOM 1033 C CA . LYS A 1 123 ? 3.932 3.813 20.679 1.00 59.69 123 LYS A CA 1
ATOM 1034 C C . LYS A 1 123 ? 3.865 4.891 19.588 1.00 59.69 123 LYS A C 1
ATOM 1036 O O . LYS A 1 123 ? 4.612 5.867 19.639 1.00 59.69 123 LYS A O 1
ATOM 1041 N N . LEU A 1 124 ? 2.969 4.719 18.616 1.00 61.62 124 LEU A N 1
ATOM 1042 C CA . LEU A 1 124 ? 2.708 5.682 17.543 1.00 61.62 124 LEU A CA 1
ATOM 1043 C C . LEU A 1 124 ? 2.133 7.010 18.059 1.00 61.62 124 LEU A C 1
ATOM 1045 O O . LEU A 1 124 ? 2.429 8.055 17.481 1.00 61.62 124 LEU A O 1
ATOM 1049 N N . LEU A 1 125 ? 1.333 6.974 19.129 1.00 60.00 125 LEU A N 1
ATOM 1050 C CA . LEU A 1 125 ? 0.677 8.157 19.695 1.00 60.00 125 LEU A CA 1
ATOM 1051 C C . LEU A 1 125 ? 1.618 8.973 20.595 1.00 60.00 125 LEU A C 1
ATOM 1053 O O . LEU A 1 125 ? 1.504 10.192 20.675 1.00 60.00 125 LEU A O 1
ATOM 1057 N N . GLU A 1 126 ? 2.556 8.303 21.264 1.00 64.69 126 GLU A N 1
ATOM 1058 C CA . GLU A 1 126 ? 3.446 8.921 22.255 1.00 64.69 126 GLU A CA 1
ATOM 1059 C C . GLU A 1 126 ? 4.635 9.664 21.624 1.00 64.69 126 GLU A C 1
ATOM 1061 O O . GLU A 1 126 ? 5.297 10.454 22.296 1.00 64.69 126 GLU A O 1
ATOM 1066 N N . ASN A 1 127 ? 4.937 9.427 20.341 1.00 71.38 127 ASN A N 1
ATOM 1067 C CA . ASN A 1 127 ? 6.143 9.960 19.712 1.00 71.38 127 ASN A CA 1
ATOM 1068 C C . ASN A 1 127 ? 5.913 10.426 18.264 1.00 71.38 127 ASN A C 1
ATOM 1070 O O . ASN A 1 127 ? 5.889 9.619 17.331 1.00 71.38 127 ASN A O 1
ATOM 1074 N N . ASN A 1 128 ? 5.871 11.749 18.065 1.00 74.81 128 ASN A N 1
ATOM 1075 C CA . ASN A 1 128 ? 5.790 12.386 16.741 1.00 74.81 128 ASN A CA 1
ATOM 1076 C C . ASN A 1 128 ? 6.882 11.891 15.774 1.00 74.81 128 ASN A C 1
ATOM 1078 O O . ASN A 1 128 ? 6.626 11.703 14.587 1.00 74.81 128 ASN A O 1
ATOM 1082 N N . GLY A 1 129 ? 8.081 11.580 16.275 1.00 77.88 129 GLY A N 1
ATOM 1083 C CA . GLY A 1 129 ? 9.157 11.021 15.457 1.00 77.88 129 GLY A CA 1
ATOM 1084 C C . GLY A 1 129 ? 8.885 9.591 14.975 1.00 77.88 129 GLY A C 1
ATOM 1085 O O . GLY A 1 129 ? 9.327 9.215 13.892 1.00 77.88 129 GLY A O 1
ATOM 1086 N N . GLN A 1 130 ? 8.143 8.777 15.735 1.00 73.75 130 GLN A N 1
ATOM 1087 C CA . GLN A 1 130 ? 7.718 7.447 15.275 1.00 73.75 130 GLN A CA 1
ATOM 1088 C C . GLN A 1 130 ? 6.579 7.541 14.262 1.00 73.75 130 GLN A C 1
ATOM 1090 O O . GLN A 1 130 ? 6.592 6.805 13.274 1.00 73.75 130 GLN A O 1
ATOM 1095 N N . LYS A 1 131 ? 5.658 8.490 14.469 1.00 75.81 131 LYS A N 1
ATOM 1096 C CA . LYS A 1 131 ? 4.581 8.828 13.534 1.00 75.81 131 LYS A CA 1
ATOM 1097 C C . LYS A 1 131 ? 5.135 9.146 12.142 1.00 75.81 131 LYS A C 1
ATOM 1099 O O . LYS A 1 131 ? 4.765 8.497 11.166 1.00 75.81 131 LYS A O 1
ATOM 1104 N N . GLU A 1 132 ? 6.105 10.056 12.066 1.00 82.25 132 GLU A N 1
ATOM 1105 C CA . GLU A 1 132 ? 6.762 10.419 10.806 1.00 82.25 132 GLU A CA 1
ATOM 1106 C C . GLU A 1 132 ? 7.544 9.258 10.180 1.00 82.25 132 GLU A C 1
ATOM 1108 O O . GLU A 1 132 ? 7.509 9.070 8.965 1.00 82.25 132 GLU A O 1
ATOM 1113 N N . ARG A 1 133 ? 8.247 8.449 10.984 1.00 81.94 133 ARG A N 1
ATOM 1114 C CA . ARG A 1 133 ? 8.994 7.282 10.477 1.00 81.94 133 ARG A CA 1
ATOM 1115 C C . ARG A 1 133 ? 8.076 6.257 9.830 1.00 81.94 133 ARG A C 1
ATOM 1117 O O . ARG A 1 133 ? 8.399 5.728 8.768 1.00 81.94 133 ARG A O 1
ATOM 1124 N N . ILE A 1 134 ? 6.948 5.975 10.472 1.00 80.06 134 ILE A N 1
ATOM 1125 C CA . ILE A 1 134 ? 5.971 5.021 9.962 1.00 80.06 134 ILE A CA 1
ATOM 1126 C C . ILE A 1 134 ? 5.285 5.599 8.723 1.00 80.06 134 ILE A C 1
ATOM 1128 O O . ILE A 1 134 ? 5.194 4.899 7.720 1.00 80.06 134 ILE A O 1
ATOM 1132 N N . GLN A 1 135 ? 4.927 6.884 8.721 1.00 83.31 135 GLN A N 1
ATOM 1133 C CA . GLN A 1 135 ? 4.406 7.548 7.526 1.00 83.31 135 GLN A CA 1
ATOM 1134 C C . GLN A 1 135 ? 5.382 7.443 6.343 1.00 83.31 135 GLN A C 1
ATOM 1136 O O . GLN A 1 135 ? 5.001 6.935 5.292 1.00 83.31 135 GLN A O 1
ATOM 1141 N N . ARG A 1 136 ? 6.662 7.801 6.522 1.00 85.88 136 ARG A N 1
ATOM 1142 C CA . ARG A 1 136 ? 7.696 7.691 5.469 1.00 85.88 136 ARG A CA 1
ATOM 1143 C C . ARG A 1 136 ? 7.902 6.265 4.962 1.00 85.88 136 ARG A C 1
ATOM 1145 O O . ARG A 1 136 ? 8.346 6.070 3.836 1.00 85.88 136 ARG A O 1
ATOM 1152 N N . ARG A 1 137 ? 7.616 5.263 5.793 1.00 84.31 137 ARG A N 1
ATOM 1153 C CA . ARG A 1 137 ? 7.712 3.845 5.432 1.00 84.31 137 ARG A CA 1
ATOM 1154 C C . ARG A 1 137 ? 6.494 3.372 4.639 1.00 84.31 137 ARG A C 1
ATOM 1156 O O . ARG A 1 137 ? 6.636 2.557 3.730 1.00 84.31 137 ARG A O 1
ATOM 1163 N N . VAL A 1 138 ? 5.309 3.853 4.998 1.00 86.12 138 VAL A N 1
ATOM 1164 C CA . VAL A 1 138 ? 4.032 3.425 4.414 1.00 86.12 138 VAL A CA 1
ATOM 1165 C C . VAL A 1 138 ? 3.723 4.190 3.130 1.00 86.12 138 VAL A C 1
ATOM 1167 O O . VAL A 1 138 ? 3.154 3.622 2.206 1.00 86.12 138 VAL A O 1
ATOM 1170 N N . GLU A 1 139 ? 4.158 5.440 3.014 1.00 89.38 139 GLU A N 1
ATOM 1171 C CA . GLU A 1 139 ? 3.887 6.291 1.853 1.00 89.38 139 GLU A CA 1
ATOM 1172 C C . GLU A 1 139 ? 4.388 5.698 0.515 1.00 89.38 139 GLU A C 1
ATOM 1174 O O . GLU A 1 139 ? 3.598 5.641 -0.431 1.00 89.38 139 GLU A O 1
ATOM 1179 N N . PRO A 1 140 ? 5.619 5.148 0.399 1.00 90.50 140 PRO A N 1
ATOM 1180 C CA . PRO A 1 140 ? 6.056 4.473 -0.827 1.00 90.50 140 PRO A CA 1
ATOM 1181 C C . PRO A 1 140 ? 5.234 3.221 -1.149 1.00 90.50 140 PRO A C 1
ATOM 1183 O O . PRO A 1 140 ? 5.072 2.863 -2.316 1.00 90.50 140 PRO A O 1
ATOM 1186 N N . TRP A 1 141 ? 4.718 2.538 -0.119 1.00 91.00 141 TRP A N 1
ATOM 1187 C CA . TRP A 1 141 ? 3.809 1.410 -0.302 1.00 91.00 141 TRP A CA 1
ATOM 1188 C C . TRP A 1 141 ? 2.470 1.901 -0.863 1.00 91.00 141 TRP A C 1
ATOM 1190 O O . TRP A 1 141 ? 2.047 1.390 -1.894 1.00 91.00 141 TRP A O 1
ATOM 1200 N N . ILE A 1 142 ? 1.870 2.937 -0.260 1.00 91.81 142 ILE A N 1
ATOM 1201 C CA . ILE A 1 142 ? 0.610 3.548 -0.719 1.00 91.81 142 ILE A CA 1
ATOM 1202 C C . ILE A 1 142 ? 0.735 3.979 -2.178 1.00 91.81 142 ILE A C 1
ATOM 1204 O O . ILE A 1 142 ? -0.118 3.627 -2.987 1.00 91.81 142 ILE A O 1
ATOM 1208 N N . ARG A 1 143 ? 1.812 4.693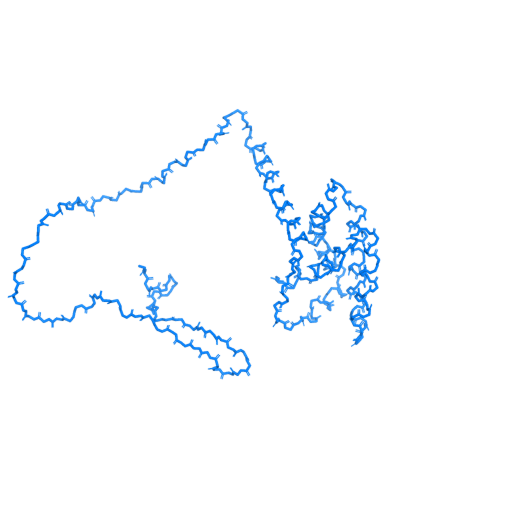 -2.523 1.00 92.50 143 ARG A N 1
ATOM 1209 C CA . ARG A 1 143 ? 2.072 5.159 -3.889 1.00 92.50 143 ARG A CA 1
ATOM 1210 C C . ARG A 1 143 ? 2.042 4.009 -4.891 1.00 92.50 143 ARG A C 1
ATOM 1212 O O . ARG A 1 143 ? 1.259 4.055 -5.831 1.00 92.50 143 ARG A O 1
ATOM 1219 N N . ARG A 1 144 ? 2.818 2.952 -4.645 1.00 91.31 144 ARG A N 1
ATOM 1220 C CA . ARG A 1 144 ? 2.885 1.786 -5.536 1.00 91.31 144 ARG A CA 1
ATOM 1221 C C . ARG A 1 144 ? 1.534 1.088 -5.694 1.00 91.31 144 ARG A C 1
ATOM 1223 O O . ARG A 1 144 ? 1.198 0.642 -6.785 1.00 91.31 144 ARG A O 1
ATOM 1230 N N . GLU A 1 145 ? 0.781 0.930 -4.610 1.00 92.12 145 GLU A N 1
ATOM 1231 C CA . GLU A 1 145 ? -0.524 0.268 -4.683 1.00 92.12 145 GLU A CA 1
ATOM 1232 C C . GLU A 1 145 ? -1.561 1.138 -5.410 1.00 92.12 145 GLU A C 1
ATOM 1234 O O . GLU A 1 145 ? -2.356 0.612 -6.184 1.00 92.12 145 GLU A O 1
ATOM 1239 N N . LEU A 1 146 ? -1.522 2.464 -5.236 1.00 93.50 146 LEU A N 1
ATOM 1240 C CA . LEU A 1 146 ? -2.365 3.391 -5.995 1.00 93.50 146 LEU A CA 1
ATOM 1241 C C . LEU A 1 146 ? -2.006 3.399 -7.485 1.00 93.50 146 LEU A C 1
ATOM 1243 O O . LEU A 1 146 ? -2.912 3.325 -8.309 1.00 93.50 146 LEU A O 1
ATOM 1247 N N . GLU A 1 147 ? -0.716 3.402 -7.835 1.00 93.19 147 GLU A N 1
ATOM 1248 C CA . GLU A 1 147 ? -0.247 3.238 -9.223 1.00 93.19 147 GLU A CA 1
ATOM 1249 C C . GLU A 1 147 ? -0.766 1.922 -9.825 1.00 93.19 147 GLU A C 1
ATOM 1251 O O . GLU A 1 147 ? -1.236 1.893 -10.959 1.00 93.19 147 GLU A O 1
ATOM 1256 N N . ALA A 1 148 ? -0.753 0.831 -9.052 1.00 91.25 148 ALA A N 1
ATOM 1257 C CA . ALA A 1 148 ? -1.255 -0.464 -9.506 1.00 91.25 148 ALA A CA 1
ATOM 1258 C C . ALA A 1 148 ? -2.785 -0.508 -9.682 1.00 91.25 148 ALA A C 1
ATOM 1260 O O . ALA A 1 148 ? -3.280 -1.267 -10.516 1.00 91.25 148 ALA A O 1
ATOM 1261 N N . ILE A 1 149 ? -3.542 0.266 -8.896 1.00 91.69 149 ILE A N 1
ATOM 1262 C CA . ILE A 1 149 ? -5.008 0.308 -8.973 1.00 91.69 149 ILE A CA 1
ATOM 1263 C C . ILE A 1 149 ? -5.488 1.257 -10.071 1.00 91.69 149 ILE A C 1
ATOM 1265 O O . ILE A 1 149 ? -6.401 0.894 -10.813 1.00 91.69 149 ILE A O 1
ATOM 1269 N N . LEU A 1 150 ? -4.926 2.462 -10.134 1.00 89.75 150 LEU A N 1
ATOM 1270 C CA . LEU A 1 150 ? -5.389 3.537 -11.012 1.00 89.75 150 LEU A CA 1
ATOM 1271 C C . LEU A 1 150 ? -4.747 3.458 -12.397 1.00 89.75 150 LEU A C 1
ATOM 1273 O O . LEU A 1 150 ? -5.356 3.875 -13.374 1.00 89.75 150 LEU A O 1
ATOM 1277 N N . GLY A 1 151 ? -3.529 2.918 -12.493 1.00 84.31 151 GLY A N 1
ATOM 1278 C CA . GLY A 1 151 ? -2.726 2.991 -13.714 1.00 84.31 151 GLY A CA 1
ATOM 1279 C C . GLY A 1 151 ? -2.187 4.397 -14.007 1.00 84.31 151 GLY A C 1
ATOM 1280 O O . GLY A 1 151 ? -1.563 4.594 -15.048 1.00 84.31 151 GLY A O 1
ATOM 1281 N N . ASP A 1 152 ? -2.407 5.355 -13.102 1.00 80.50 152 ASP A N 1
ATOM 1282 C CA . ASP A 1 152 ? -1.942 6.734 -13.223 1.00 80.50 152 ASP A CA 1
ATOM 1283 C C . ASP A 1 152 ? -0.471 6.879 -12.827 1.00 80.50 152 ASP A C 1
ATOM 1285 O O . ASP A 1 152 ? -0.008 6.308 -11.838 1.00 80.50 152 ASP A O 1
ATOM 1289 N N . SER A 1 153 ? 0.245 7.723 -13.572 1.00 71.19 153 SER A N 1
ATOM 1290 C CA . SER A 1 153 ? 1.670 8.010 -13.359 1.00 71.19 153 SER A CA 1
ATOM 1291 C C . SER A 1 153 ? 1.950 8.914 -12.152 1.00 71.19 153 SER A C 1
ATOM 1293 O O . SER A 1 153 ? 3.093 8.974 -11.704 1.00 71.19 153 SER A O 1
ATOM 1295 N N . ASP A 1 154 ? 0.949 9.645 -11.645 1.00 83.19 154 ASP A N 1
ATOM 1296 C CA . ASP A 1 154 ? 1.113 10.537 -10.489 1.00 83.19 154 ASP A CA 1
ATOM 1297 C C . ASP A 1 154 ? -0.098 10.531 -9.534 1.00 83.19 154 ASP A C 1
ATOM 1299 O O . ASP A 1 154 ? -0.973 11.396 -9.607 1.00 83.19 154 ASP A O 1
ATOM 1303 N N . PRO A 1 155 ? -0.145 9.595 -8.571 1.00 88.56 155 PRO A N 1
ATOM 1304 C CA . PRO A 1 155 ? -1.191 9.566 -7.555 1.00 88.56 155 PRO A CA 1
ATOM 1305 C C . PRO A 1 155 ? -0.887 10.459 -6.338 1.00 88.56 155 PRO A C 1
ATOM 1307 O O . PRO A 1 155 ? -1.458 10.233 -5.271 1.00 88.56 155 PRO A O 1
ATOM 1310 N N . SER A 1 156 ? 0.010 11.452 -6.423 1.00 89.75 156 SER A N 1
ATOM 1311 C CA . SER A 1 156 ? 0.533 12.161 -5.237 1.00 89.75 156 SER A CA 1
ATOM 1312 C C . SER A 1 156 ? -0.544 12.808 -4.353 1.00 89.75 156 SER A C 1
ATOM 1314 O O . SER A 1 156 ? -0.457 12.733 -3.127 1.00 89.75 156 SER A O 1
ATOM 1316 N N . VAL A 1 157 ? -1.611 13.362 -4.939 1.00 89.56 157 VAL A N 1
ATOM 1317 C CA . VAL A 1 157 ? -2.744 13.914 -4.168 1.00 89.56 157 VAL A CA 1
ATOM 1318 C C . VAL A 1 157 ? -3.444 12.821 -3.352 1.00 89.56 157 VAL A C 1
ATOM 1320 O O . VAL A 1 157 ? -3.714 12.999 -2.163 1.00 89.56 157 VAL A O 1
ATOM 1323 N N . LEU A 1 158 ? -3.690 11.662 -3.966 1.00 91.25 158 LEU A N 1
ATOM 1324 C CA . LEU A 1 158 ? -4.319 10.523 -3.299 1.00 91.25 158 LEU A CA 1
ATOM 1325 C C . LEU A 1 158 ? -3.395 9.884 -2.266 1.00 91.25 158 LEU A C 1
ATOM 1327 O O . LEU A 1 158 ? -3.869 9.466 -1.215 1.00 91.25 158 LEU A O 1
ATOM 1331 N N . VAL A 1 159 ? -2.084 9.869 -2.508 1.00 92.44 159 VAL A N 1
ATOM 1332 C CA . VAL A 1 159 ? -1.093 9.422 -1.523 1.00 92.44 159 VAL A CA 1
ATOM 1333 C C . VAL A 1 159 ? -1.198 10.261 -0.247 1.00 92.44 159 VAL A C 1
ATOM 1335 O O . VAL A 1 159 ? -1.275 9.695 0.846 1.00 92.44 159 VAL A O 1
ATOM 1338 N N . HIS A 1 160 ? -1.267 11.590 -0.362 1.00 91.62 160 HIS A N 1
ATOM 1339 C CA . HIS A 1 160 ? -1.421 12.476 0.796 1.00 91.62 160 HIS A CA 1
ATOM 1340 C C . HIS A 1 160 ? -2.773 12.313 1.499 1.00 91.62 160 HIS A C 1
ATOM 1342 O O . HIS A 1 160 ? -2.819 12.294 2.735 1.00 91.62 160 HIS A O 1
ATOM 1348 N N . LEU A 1 161 ? -3.856 12.149 0.733 1.00 91.88 161 LEU A N 1
ATOM 1349 C CA . LEU A 1 161 ? -5.189 11.893 1.277 1.00 91.88 161 LEU A CA 1
ATOM 1350 C C . LEU A 1 161 ? -5.214 10.581 2.067 1.00 91.88 161 LEU A C 1
ATOM 1352 O O . LEU A 1 161 ? -5.555 10.583 3.247 1.00 91.88 161 LEU A O 1
ATOM 1356 N N . VAL A 1 162 ? -4.806 9.472 1.445 1.00 92.94 162 VAL A N 1
ATOM 1357 C CA . VAL A 1 162 ? -4.778 8.144 2.071 1.00 92.94 162 VAL A CA 1
ATOM 1358 C C . VAL A 1 162 ? -3.882 8.149 3.302 1.00 92.94 162 VAL A C 1
ATOM 1360 O O . VAL A 1 162 ? -4.282 7.616 4.333 1.00 92.94 162 VAL A O 1
ATOM 1363 N N . SER A 1 163 ? -2.698 8.764 3.222 1.00 90.12 163 SER A N 1
ATOM 1364 C CA . SER A 1 163 ? -1.784 8.855 4.364 1.00 90.12 163 SER A CA 1
ATOM 1365 C C . SER A 1 163 ? -2.452 9.574 5.534 1.00 90.12 163 SER A C 1
ATOM 1367 O O . SER A 1 163 ? -2.463 9.050 6.644 1.00 90.12 163 SER A O 1
ATOM 1369 N N . SER A 1 164 ? -3.086 10.722 5.282 1.00 90.12 164 SER A N 1
ATOM 1370 C CA . SER A 1 164 ? -3.819 11.475 6.307 1.00 90.12 164 SER A CA 1
ATOM 1371 C C . SER A 1 164 ? -4.974 10.666 6.904 1.00 90.12 164 SER A C 1
ATOM 1373 O O . SER A 1 164 ? -5.073 10.558 8.125 1.00 90.12 164 SER A O 1
ATOM 1375 N N . LEU A 1 165 ? -5.802 10.034 6.063 1.00 91.19 165 LEU A N 1
ATOM 1376 C CA . LEU A 1 165 ? -6.924 9.197 6.505 1.00 91.19 165 LEU A CA 1
ATOM 1377 C C . LEU A 1 165 ? -6.461 8.007 7.343 1.00 91.19 165 LEU A C 1
ATOM 1379 O O . LEU A 1 165 ? -7.080 7.668 8.349 1.00 91.19 165 LEU A O 1
ATOM 1383 N N . TRP A 1 166 ? -5.363 7.375 6.944 1.00 87.19 166 TRP A N 1
ATOM 1384 C CA . TRP A 1 166 ? -4.790 6.250 7.661 1.00 87.19 166 TRP A CA 1
ATOM 1385 C C . TRP A 1 166 ? -4.247 6.665 9.033 1.00 87.19 166 TRP A C 1
ATOM 1387 O O . TRP A 1 166 ? -4.542 6.002 10.028 1.00 87.19 166 TRP A O 1
ATOM 1397 N N . MET A 1 167 ? -3.553 7.805 9.119 1.00 84.50 167 MET A N 1
ATOM 1398 C CA . MET A 1 167 ? -3.107 8.355 10.402 1.00 84.50 167 MET A CA 1
ATOM 1399 C C . MET A 1 167 ? -4.289 8.693 11.317 1.00 84.50 167 MET A C 1
ATOM 1401 O O . MET A 1 167 ? -4.275 8.316 12.489 1.00 84.50 167 MET A O 1
ATOM 1405 N N . SER A 1 168 ? -5.338 9.328 10.787 1.00 86.81 168 SER A N 1
ATOM 1406 C CA . SER A 1 168 ? -6.564 9.596 11.547 1.00 86.81 168 SER A CA 1
ATOM 1407 C C . SER A 1 168 ? -7.258 8.309 11.996 1.00 86.81 168 SER A C 1
ATOM 1409 O O . SER A 1 168 ? -7.734 8.238 13.126 1.00 86.81 168 SER A O 1
ATOM 1411 N N . SER A 1 169 ? -7.270 7.263 11.163 1.00 85.00 169 SER A N 1
ATOM 1412 C CA . SER A 1 169 ? -7.838 5.963 11.533 1.00 85.00 169 SER A CA 1
ATOM 1413 C C . SER A 1 169 ? -7.102 5.314 12.696 1.00 85.00 169 SER A C 1
ATOM 1415 O O . SER A 1 169 ? -7.756 4.698 13.531 1.00 85.00 169 SER A O 1
ATOM 1417 N N . LEU A 1 170 ? -5.774 5.421 12.757 1.00 79.75 170 LEU A N 1
ATOM 1418 C CA . LEU A 1 170 ? -4.999 4.885 13.877 1.00 79.75 170 LEU A CA 1
ATOM 1419 C C . LEU A 1 170 ? -5.294 5.636 15.178 1.00 79.75 170 LEU A C 1
ATOM 1421 O O . LEU A 1 170 ? -5.440 5.017 16.229 1.00 79.75 170 LEU A O 1
ATOM 1425 N N . GLU A 1 171 ? -5.413 6.962 15.107 1.00 79.69 171 GLU A N 1
ATOM 1426 C CA . GLU A 1 171 ? -5.759 7.797 16.260 1.00 79.69 171 GLU A CA 1
ATOM 1427 C C . GLU A 1 171 ? -7.187 7.524 16.764 1.00 79.69 171 GLU A C 1
ATOM 1429 O O . GLU A 1 171 ? -7.412 7.486 17.975 1.00 79.69 171 GLU A O 1
ATOM 1434 N N . GLU A 1 172 ? -8.149 7.310 15.858 1.00 80.75 172 GLU A N 1
ATOM 1435 C CA . GLU A 1 172 ? -9.532 6.958 16.205 1.00 80.75 172 GLU A CA 1
ATOM 1436 C C . GLU A 1 172 ? -9.638 5.539 16.790 1.00 80.75 172 GLU A C 1
ATOM 1438 O O . GLU A 1 172 ? -10.312 5.361 17.802 1.00 80.75 172 GLU A O 1
ATOM 1443 N N . GLU A 1 173 ? -8.952 4.537 16.225 1.00 76.31 173 GLU A N 1
ATOM 1444 C CA . GLU A 1 173 ? -8.981 3.151 16.733 1.00 76.31 173 GLU A CA 1
ATOM 1445 C C . GLU A 1 173 ? -8.411 3.007 18.147 1.00 76.31 173 GLU A C 1
ATOM 1447 O O . GLU A 1 173 ? -8.856 2.150 18.904 1.00 76.31 173 GLU A O 1
ATOM 1452 N N . LEU A 1 174 ? -7.454 3.855 18.520 1.00 71.19 174 LEU A N 1
ATOM 1453 C CA . LEU A 1 174 ? -6.889 3.885 19.868 1.00 71.19 174 LEU A CA 1
ATOM 1454 C C . LEU A 1 174 ? -7.821 4.539 20.893 1.00 71.19 174 LEU A C 1
ATOM 1456 O O . LEU A 1 174 ? -7.821 4.155 22.061 1.00 71.19 174 LEU A O 1
ATOM 1460 N N . LYS A 1 175 ? -8.604 5.539 20.468 1.00 73.12 175 LYS A N 1
ATOM 1461 C CA . LYS A 1 175 ? -9.594 6.219 21.320 1.00 73.12 175 LYS A CA 1
ATOM 1462 C C . LYS A 1 175 ? -10.886 5.409 21.449 1.00 73.12 175 LYS A C 1
ATOM 1464 O O . LYS A 1 175 ? -11.536 5.447 22.493 1.00 73.12 175 LYS A O 1
ATOM 1469 N N . ALA A 1 176 ? -11.271 4.689 20.397 1.00 65.75 176 ALA A N 1
ATOM 1470 C CA . ALA A 1 176 ? -12.488 3.894 20.350 1.00 65.75 176 ALA A CA 1
ATOM 1471 C C . ALA A 1 176 ? -12.291 2.564 21.089 1.00 65.75 176 ALA A C 1
ATOM 1473 O O . ALA A 1 176 ? -11.610 1.656 20.628 1.00 65.75 176 ALA A O 1
ATOM 1474 N N . THR A 1 177 ? -12.936 2.418 22.243 1.00 58.50 177 THR A N 1
ATOM 1475 C CA . THR A 1 177 ? -12.757 1.248 23.113 1.00 58.50 177 THR A CA 1
ATOM 1476 C C . THR A 1 177 ? -13.414 -0.031 22.576 1.00 58.50 177 THR A C 1
ATOM 1478 O O . THR A 1 177 ? -13.052 -1.106 23.052 1.00 58.50 177 THR A O 1
ATOM 1481 N N . LYS A 1 178 ? -14.367 0.037 21.621 1.00 56.66 178 LYS A N 1
ATOM 1482 C CA . LYS A 1 178 ? -15.100 -1.152 21.114 1.00 56.66 178 LYS A CA 1
ATOM 1483 C C . LYS A 1 178 ? -15.548 -1.145 19.633 1.00 56.66 178 LYS A C 1
ATOM 1485 O O . LYS A 1 178 ? -15.722 -2.230 19.087 1.00 56.66 178 LYS A O 1
ATOM 1490 N N . ASP A 1 179 ? -15.637 -0.003 18.939 1.00 59.94 179 ASP A N 1
ATOM 1491 C CA . ASP A 1 179 ? -16.302 0.075 17.615 1.00 59.94 179 ASP A CA 1
ATOM 1492 C C . ASP A 1 179 ? -15.351 0.210 16.407 1.00 59.94 179 ASP A C 1
ATOM 1494 O O . ASP A 1 179 ? -15.551 1.035 15.510 1.00 59.94 179 ASP A O 1
ATOM 1498 N N . SER A 1 180 ? -14.312 -0.629 16.327 1.00 66.06 180 SER A N 1
ATOM 1499 C CA . SER A 1 180 ? -13.335 -0.577 15.218 1.00 66.06 180 SER A CA 1
ATOM 1500 C C . SER A 1 180 ? -13.961 -0.815 13.834 1.00 66.06 180 SER A C 1
ATOM 1502 O O . SER A 1 180 ? -13.455 -0.338 12.817 1.00 66.06 180 SER A O 1
ATOM 1504 N N . THR A 1 181 ? -15.089 -1.528 13.773 1.00 68.88 181 THR A N 1
ATOM 1505 C CA . THR A 1 181 ? -15.787 -1.860 12.523 1.00 68.88 181 THR A CA 1
ATOM 1506 C C . THR A 1 181 ? -16.511 -0.652 11.930 1.00 68.88 181 THR A C 1
ATOM 1508 O O . THR A 1 181 ? -16.467 -0.446 10.716 1.00 68.88 181 THR A O 1
ATOM 1511 N N . VAL A 1 182 ? -17.127 0.179 12.778 1.00 70.88 182 VAL A N 1
ATOM 1512 C CA . VAL A 1 182 ? -17.813 1.411 12.355 1.00 70.88 182 VAL A CA 1
ATOM 1513 C C . VAL A 1 182 ? -16.787 2.429 11.865 1.00 70.88 182 VAL A C 1
ATOM 1515 O O . VAL A 1 182 ? -16.924 2.964 10.763 1.00 70.88 182 VAL A O 1
ATOM 1518 N N . VAL A 1 183 ? -15.705 2.600 12.630 1.00 71.38 183 VAL A N 1
ATOM 1519 C CA . VAL A 1 183 ? -14.549 3.435 12.274 1.00 71.38 183 VAL A CA 1
ATOM 1520 C C . VAL A 1 183 ? -13.969 3.009 10.918 1.00 71.38 183 VAL A C 1
ATOM 1522 O O . VAL A 1 183 ? -13.799 3.842 10.029 1.00 71.38 183 VAL A O 1
ATOM 1525 N N . LYS A 1 184 ? -13.773 1.701 10.686 1.00 75.88 184 LYS A N 1
ATOM 1526 C CA . LYS A 1 184 ? -13.305 1.170 9.394 1.00 75.88 184 LYS A CA 1
ATOM 1527 C C . LYS A 1 184 ? -14.226 1.565 8.235 1.00 75.88 184 LYS A C 1
ATOM 1529 O O . LYS A 1 184 ? -13.736 1.972 7.184 1.00 75.88 184 LYS A O 1
ATOM 1534 N N . SER A 1 185 ? -15.542 1.448 8.417 1.00 81.94 185 SER A N 1
ATOM 1535 C CA . SER A 1 185 ? -16.516 1.718 7.351 1.00 81.94 185 SER A CA 1
ATOM 1536 C C . SER A 1 185 ? -16.480 3.175 6.867 1.00 81.94 185 SER A C 1
ATOM 1538 O O . SER A 1 185 ? -16.519 3.414 5.662 1.00 81.94 185 SER A O 1
ATOM 1540 N N . LYS A 1 186 ? -16.290 4.135 7.783 1.00 89.44 186 LYS A N 1
ATOM 1541 C CA . LYS A 1 186 ? -16.173 5.572 7.488 1.00 89.44 186 LYS A CA 1
ATOM 1542 C C . LYS A 1 186 ? -14.999 5.880 6.552 1.00 89.44 186 LYS A C 1
ATOM 1544 O O . LYS A 1 186 ? -15.183 6.547 5.538 1.00 89.44 186 LYS A O 1
ATOM 1549 N N . PHE A 1 187 ? -13.805 5.365 6.853 1.00 88.88 187 PHE A N 1
ATOM 1550 C CA . PHE A 1 187 ? -12.613 5.625 6.034 1.00 88.88 187 PHE A CA 1
ATOM 1551 C C . PHE A 1 187 ? -12.681 4.949 4.665 1.00 88.88 187 PHE A C 1
ATOM 1553 O O . PHE A 1 187 ? -12.307 5.543 3.656 1.00 88.88 187 PHE A O 1
ATOM 1560 N N . VAL A 1 188 ? -13.220 3.729 4.601 1.00 90.56 188 VAL A N 1
ATOM 1561 C CA . VAL A 1 188 ? -13.424 3.042 3.319 1.00 90.56 188 VAL A CA 1
ATOM 1562 C C . VAL A 1 188 ? -14.423 3.803 2.443 1.00 90.56 188 VAL A C 1
ATOM 1564 O O . VAL A 1 188 ? -14.186 3.962 1.246 1.00 90.56 188 VAL A O 1
ATOM 1567 N N . GLN A 1 189 ? -15.505 4.335 3.023 1.00 91.44 189 GLN A N 1
ATOM 1568 C CA . GLN A 1 189 ? -16.474 5.157 2.291 1.00 91.44 189 GLN A CA 1
ATOM 1569 C C . GLN A 1 189 ? -15.839 6.414 1.685 1.00 91.44 189 GLN A C 1
ATOM 1571 O O . GLN A 1 189 ? -16.194 6.777 0.569 1.00 91.44 189 GLN A O 1
ATOM 1576 N N . GLN A 1 190 ? -14.871 7.037 2.364 1.00 91.62 190 GLN A N 1
ATOM 1577 C CA . GLN A 1 190 ? -14.137 8.193 1.832 1.00 91.62 190 GLN A CA 1
ATOM 1578 C C . GLN A 1 190 ? -13.214 7.836 0.657 1.00 91.62 190 GLN A C 1
ATOM 1580 O O . GLN A 1 190 ? -12.973 8.679 -0.203 1.00 91.62 190 GLN A O 1
ATOM 1585 N N . LEU A 1 191 ? -12.716 6.598 0.592 1.00 91.50 191 LEU A N 1
ATOM 1586 C CA . LEU A 1 191 ? -11.862 6.119 -0.504 1.00 91.50 191 LEU A CA 1
ATOM 1587 C C . LEU A 1 191 ? -12.651 5.570 -1.697 1.00 91.50 191 LEU A C 1
ATOM 1589 O O . LEU A 1 191 ? -12.133 5.519 -2.814 1.00 91.50 191 LEU A O 1
ATOM 1593 N N . ARG A 1 192 ? -13.907 5.174 -1.480 1.00 92.88 192 ARG A N 1
ATOM 1594 C CA . ARG A 1 192 ? -14.778 4.581 -2.502 1.00 92.88 192 ARG A CA 1
ATOM 1595 C C . ARG A 1 192 ? -14.969 5.444 -3.763 1.00 92.88 192 ARG A C 1
ATOM 1597 O O . ARG A 1 192 ? -15.000 4.853 -4.839 1.00 92.88 192 ARG A O 1
ATOM 1604 N N . PRO A 1 193 ? -15.059 6.789 -3.704 1.00 92.56 193 PRO A N 1
ATOM 1605 C CA . PRO A 1 193 ? -15.143 7.618 -4.909 1.00 92.56 193 PRO A CA 1
ATOM 1606 C C . PRO A 1 193 ? -13.923 7.496 -5.831 1.00 92.56 193 PRO A C 1
ATOM 1608 O O . PRO A 1 193 ? -14.066 7.685 -7.032 1.00 92.56 193 PRO A O 1
ATOM 1611 N N . PHE A 1 194 ? -12.751 7.162 -5.280 1.00 90.56 194 PHE A N 1
ATOM 1612 C CA . PHE A 1 194 ? -11.486 7.103 -6.019 1.00 90.56 194 PHE A CA 1
ATOM 1613 C C . PHE A 1 194 ? -11.101 5.679 -6.424 1.00 90.56 194 PHE A C 1
ATOM 1615 O O . PHE A 1 194 ? -10.598 5.456 -7.516 1.00 90.56 194 PHE A O 1
ATOM 1622 N N . LEU A 1 195 ? -11.314 4.709 -5.530 1.00 90.94 195 LEU A N 1
ATOM 1623 C CA . LEU A 1 195 ? -10.878 3.319 -5.723 1.00 90.94 195 LEU A CA 1
ATOM 1624 C C . LEU A 1 195 ? -12.037 2.364 -6.038 1.00 90.94 195 LEU A C 1
ATOM 1626 O O . LEU A 1 195 ? -11.813 1.169 -6.238 1.00 90.94 195 LEU A O 1
ATOM 1630 N N . HIS A 1 196 ? -13.272 2.866 -6.069 1.00 89.88 196 HIS A N 1
ATOM 1631 C CA . HIS A 1 196 ? -14.488 2.104 -6.351 1.00 89.88 196 HIS A CA 1
ATOM 1632 C C . HIS A 1 196 ? -14.573 0.818 -5.507 1.00 89.88 196 HIS A C 1
ATOM 1634 O O . HIS A 1 196 ? -14.470 0.863 -4.281 1.00 89.88 196 HIS A O 1
ATOM 1640 N N . GLU A 1 197 ? -14.752 -0.336 -6.149 1.00 90.19 197 GLU A N 1
ATOM 1641 C CA . GLU A 1 197 ? -14.861 -1.652 -5.507 1.00 90.19 197 GLU A CA 1
ATOM 1642 C C . GLU A 1 197 ? -13.537 -2.142 -4.898 1.00 90.19 197 GLU A C 1
ATOM 1644 O O . GLU A 1 197 ? -13.524 -3.020 -4.035 1.00 90.19 197 GLU A O 1
ATOM 1649 N N . ARG A 1 198 ? -12.404 -1.554 -5.307 1.00 90.12 198 ARG A N 1
ATOM 1650 C CA . ARG A 1 198 ? -11.072 -1.907 -4.798 1.00 90.12 198 ARG A CA 1
ATOM 1651 C C . ARG A 1 198 ? -10.768 -1.232 -3.457 1.00 90.12 198 ARG A C 1
ATOM 1653 O O . ARG A 1 198 ? -9.819 -1.639 -2.792 1.00 90.12 198 ARG A O 1
ATOM 1660 N N . ALA A 1 199 ? -11.578 -0.258 -3.022 1.00 92.12 199 ALA A N 1
ATOM 1661 C CA . ALA A 1 199 ? -11.373 0.499 -1.782 1.00 92.12 199 ALA A CA 1
ATOM 1662 C C . ALA A 1 199 ? -11.309 -0.397 -0.531 1.00 92.12 199 ALA A C 1
ATOM 1664 O O . ALA A 1 199 ? -10.395 -0.262 0.283 1.00 92.12 199 ALA A O 1
ATOM 1665 N N . ASP A 1 200 ? -12.241 -1.347 -0.402 1.00 90.19 200 ASP A N 1
ATOM 1666 C CA . ASP A 1 200 ? -12.280 -2.299 0.715 1.00 90.19 200 ASP A CA 1
ATOM 1667 C C . ASP A 1 200 ? -11.007 -3.149 0.792 1.00 90.19 200 ASP A C 1
ATOM 1669 O O . ASP A 1 200 ? -10.457 -3.387 1.870 1.00 90.19 200 ASP A O 1
ATOM 1673 N N . MET A 1 201 ? -10.538 -3.606 -0.370 1.00 90.06 201 MET A N 1
ATOM 1674 C CA . MET A 1 201 ? -9.346 -4.436 -0.502 1.00 90.06 201 MET A CA 1
ATOM 1675 C C . MET A 1 201 ? -8.086 -3.651 -0.176 1.00 90.06 201 MET A C 1
ATOM 1677 O O . MET A 1 201 ? -7.283 -4.087 0.638 1.00 90.06 201 MET A O 1
ATOM 1681 N N . PHE A 1 202 ? -7.950 -2.469 -0.767 1.00 91.62 202 PHE A N 1
ATOM 1682 C CA . PHE A 1 202 ? -6.837 -1.568 -0.527 1.00 91.62 202 PHE A CA 1
ATOM 1683 C C . PHE A 1 202 ? -6.704 -1.227 0.961 1.00 91.62 202 PHE A C 1
ATOM 1685 O O . PHE A 1 202 ? -5.625 -1.343 1.540 1.00 91.62 202 PHE A O 1
ATOM 1692 N N . TRP A 1 203 ? -7.817 -0.875 1.612 1.00 90.00 203 TRP A N 1
ATOM 1693 C CA . TRP A 1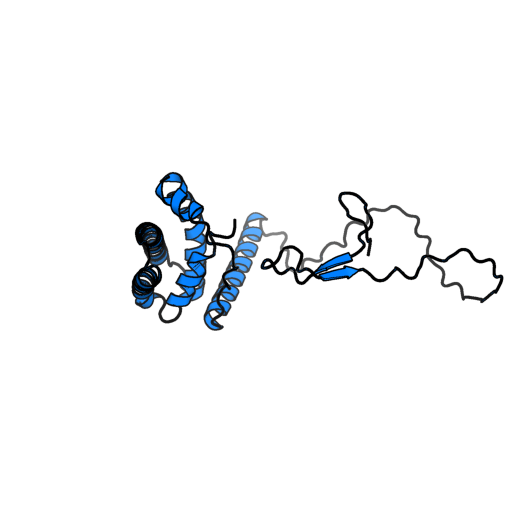 203 ? -7.812 -0.547 3.035 1.00 90.00 203 TRP A CA 1
ATOM 1694 C C . TRP A 1 203 ? -7.484 -1.752 3.921 1.00 90.00 203 TRP A C 1
ATOM 1696 O O . TRP A 1 203 ? -6.839 -1.608 4.960 1.00 90.00 203 TRP A O 1
ATOM 1706 N N . HIS A 1 204 ? -7.922 -2.948 3.516 1.00 85.81 204 HIS A N 1
ATOM 1707 C CA . HIS A 1 204 ? -7.541 -4.197 4.169 1.00 85.81 204 HIS A CA 1
ATOM 1708 C C . HIS A 1 204 ? -6.029 -4.404 4.084 1.00 85.81 204 HIS A C 1
ATOM 1710 O O . HIS A 1 204 ? -5.384 -4.503 5.123 1.00 85.81 204 HIS A O 1
ATOM 1716 N N . GLU A 1 205 ? -5.460 -4.372 2.878 1.00 86.81 205 GLU A N 1
ATOM 1717 C CA . GLU A 1 205 ? -4.022 -4.535 2.642 1.00 86.81 205 GLU A CA 1
ATOM 1718 C C . GLU A 1 205 ? -3.175 -3.502 3.385 1.00 86.81 205 GLU A C 1
ATOM 1720 O O . GLU A 1 205 ? -2.125 -3.867 3.897 1.00 86.81 205 GLU A O 1
ATOM 1725 N N . LEU A 1 206 ? -3.635 -2.249 3.499 1.00 86.44 206 LEU A N 1
ATOM 1726 C CA . LEU A 1 206 ? -2.914 -1.143 4.144 1.00 86.44 206 LEU A CA 1
ATOM 1727 C C . LEU A 1 206 ? -2.679 -1.353 5.650 1.00 86.44 206 LEU A C 1
ATOM 1729 O O . LEU A 1 206 ? -1.740 -0.796 6.217 1.00 86.44 206 LEU A O 1
ATOM 1733 N N . ARG A 1 207 ? -3.494 -2.175 6.320 1.00 77.88 207 ARG A N 1
ATOM 1734 C CA . ARG A 1 207 ? -3.351 -2.443 7.764 1.00 77.88 207 ARG A CA 1
ATOM 1735 C C . ARG A 1 207 ? -2.290 -3.490 8.094 1.00 77.88 207 ARG A C 1
ATOM 1737 O O . ARG A 1 207 ? -1.743 -3.482 9.193 1.00 77.88 207 ARG A O 1
ATOM 1744 N N . TYR A 1 208 ? -1.980 -4.378 7.157 1.00 71.06 208 TYR A N 1
ATOM 1745 C CA . TYR A 1 208 ? -1.018 -5.461 7.345 1.00 71.06 208 TYR A CA 1
ATOM 1746 C C . TYR A 1 208 ? 0.471 -5.143 7.127 1.00 71.06 208 TYR A C 1
ATOM 1748 O O . TYR A 1 208 ? 1.268 -5.821 7.773 1.00 71.06 208 TYR A O 1
ATOM 1756 N N . PRO A 1 209 ? 0.939 -4.160 6.325 1.00 63.41 209 PRO A N 1
ATOM 1757 C CA . PRO A 1 209 ? 2.352 -4.061 5.945 1.00 63.41 209 PRO A CA 1
ATOM 1758 C C . PRO A 1 209 ? 3.258 -3.622 7.106 1.00 63.41 209 PRO A C 1
ATOM 1760 O O . PRO A 1 209 ? 4.478 -3.624 6.976 1.00 63.41 209 PRO A O 1
ATOM 1763 N N . ILE A 1 210 ? 2.662 -3.215 8.230 1.00 53.94 210 ILE A N 1
ATOM 1764 C CA . ILE A 1 210 ? 3.333 -2.575 9.368 1.00 53.94 210 ILE A CA 1
ATOM 1765 C C . ILE A 1 210 ? 3.365 -3.508 10.587 1.00 53.94 210 ILE A C 1
ATOM 1767 O O . ILE A 1 210 ? 4.117 -3.272 11.523 1.00 53.94 210 ILE A O 1
ATOM 1771 N N . LEU A 1 211 ? 2.586 -4.595 10.579 1.00 48.19 211 LEU A N 1
ATOM 1772 C CA . LEU A 1 211 ? 2.512 -5.545 11.695 1.00 48.19 211 LEU A CA 1
ATOM 1773 C C . LEU A 1 211 ? 3.545 -6.685 11.612 1.00 48.19 211 LEU A C 1
ATOM 1775 O O . LEU A 1 211 ? 3.585 -7.517 12.517 1.00 48.19 211 LEU A O 1
ATOM 1779 N N . TYR A 1 212 ? 4.371 -6.733 10.560 1.00 45.69 212 TYR A N 1
ATOM 1780 C CA . TYR A 1 212 ? 5.264 -7.866 10.272 1.00 45.69 212 TYR A CA 1
ATOM 1781 C C . TYR A 1 212 ? 6.770 -7.561 10.310 1.00 45.69 212 TYR A C 1
ATOM 1783 O O . TYR A 1 212 ? 7.549 -8.391 9.846 1.00 45.69 212 TYR A O 1
ATOM 1791 N N . GLU A 1 213 ? 7.195 -6.439 10.902 1.00 41.81 213 GLU A N 1
ATOM 1792 C CA . GLU A 1 213 ? 8.606 -6.199 11.266 1.00 41.81 213 GLU A CA 1
ATOM 1793 C C . GLU A 1 213 ? 8.763 -5.683 12.699 1.00 41.81 213 GLU A C 1
ATOM 1795 O O . GLU A 1 213 ? 8.103 -4.679 13.051 1.00 41.81 213 GLU A O 1
#

Foldseek 3Di:
DQQADPPPRDGNFWDWPPDDPPDVPPIDTDGDDDDPPPDDDDDDDDDDDDDDPDDDDPDDDDPDPDPDPPDPPPDPPDPPVVVVVVVVVVVLVVVLQVLLVCLVVVPADDPDPDPPDVVLLVVCVVDPVSVVVVLVVLLVVLQSNLCSQVVDPDPPVVSVVLSVLVSVLSVVVNVDPPPNVVSLVVSLVVCCVPRPPCSNRSSRRSVPPPRPD

Organism: Amborella trichopoda (NCBI:txid13333)

Sequence (213 aa):
MRRNCPLCKSEFKGWFCNIRTSRVGDYREEFLLPLKGAKEHDHGHHQWVTMVRAQPAFNQRHSRPLPWRRSFGRSRFVPPIERQRREAEVIAERVLRWRASIYERGLRAVPLCFPSKPSLQQKLLENNGQKERIQRRVEPWIRRELEAILGDSDPSVLVHLVSSLWMSSLEEELKATKDSTVVKSKFVQQLRPFLHERADMFWHELRYPILYE

Secondary structure (DSSP, 8-state):
---B-TTT--B--EEEES--TTSTT--EEEEPPP-TT--------------------------PPPP----TT--TTS-HHHHHHHHHHHHHHHHHHHHHHHHHTT-----------HHHHHHHHH-HHHHHHHHHHHHHHHHHHHHHHH--S--HHHHHHHHHHHHHHHHHHHH-SS-HHHHHHHHHHHHHHHHGGGHHHHHHHHHSTTS--

Radius of gyration: 28.59 Å; chains: 1; bounding box: 60×78×50 Å